Protein AF-A0AAV3QGP9-F1 (afdb_monomer_lite)

Structure (mmCIF, N/CA/C/O backbone):
data_AF-A0AAV3QGP9-F1
#
_entry.id   AF-A0AAV3QGP9-F1
#
loop_
_atom_site.group_PDB
_atom_site.id
_atom_site.type_symbol
_atom_site.label_atom_id
_atom_site.label_alt_id
_atom_site.label_comp_id
_atom_site.label_asym_id
_atom_site.label_entity_id
_atom_site.label_seq_id
_atom_site.pdbx_PDB_ins_code
_atom_site.Cartn_x
_atom_site.Cartn_y
_atom_site.Cartn_z
_atom_site.occupancy
_atom_site.B_iso_or_equiv
_atom_site.auth_seq_id
_atom_site.auth_comp_id
_atom_site.auth_asym_id
_atom_site.auth_atom_id
_atom_site.pdbx_PDB_model_num
ATOM 1 N N . MET A 1 1 ? 34.512 -6.271 -70.981 1.00 49.09 1 MET A N 1
ATOM 2 C CA . MET A 1 1 ? 33.653 -5.232 -70.371 1.00 49.09 1 MET A CA 1
ATOM 3 C C . MET A 1 1 ? 32.373 -5.904 -69.859 1.00 49.09 1 MET A C 1
ATOM 5 O O . MET A 1 1 ? 31.354 -5.855 -70.522 1.00 49.09 1 MET A O 1
ATOM 9 N N . LEU A 1 2 ? 32.448 -6.645 -68.747 1.00 54.16 2 LEU A N 1
ATOM 10 C CA . LEU A 1 2 ? 31.320 -7.404 -68.173 1.00 54.16 2 LEU A CA 1
ATOM 11 C C . LEU A 1 2 ? 31.486 -7.464 -66.646 1.00 54.16 2 LEU A C 1
ATOM 13 O O . LEU A 1 2 ? 31.951 -8.461 -66.111 1.00 54.16 2 LEU A O 1
ATOM 17 N N . MET A 1 3 ? 31.178 -6.368 -65.952 1.00 52.97 3 MET A N 1
ATOM 18 C CA . MET A 1 3 ? 31.259 -6.264 -64.486 1.00 52.97 3 MET A CA 1
ATOM 19 C C . MET A 1 3 ? 30.208 -5.261 -63.975 1.00 52.97 3 MET A C 1
ATOM 21 O O . MET A 1 3 ? 30.575 -4.226 -63.438 1.00 52.97 3 MET A O 1
ATOM 25 N N . THR A 1 4 ? 28.902 -5.488 -64.172 1.00 55.66 4 THR A N 1
ATOM 26 C CA . THR A 1 4 ? 27.879 -4.590 -63.569 1.00 55.66 4 THR A CA 1
ATOM 27 C C . THR A 1 4 ? 26.553 -5.237 -63.142 1.00 55.66 4 THR A C 1
ATOM 29 O O . THR A 1 4 ? 25.811 -4.616 -62.385 1.00 55.66 4 THR A O 1
ATOM 32 N N . ASN A 1 5 ? 26.242 -6.488 -63.503 1.00 56.88 5 ASN A N 1
ATOM 33 C CA . ASN A 1 5 ? 24.907 -7.052 -63.218 1.00 56.88 5 ASN A CA 1
ATOM 34 C C . ASN A 1 5 ? 24.685 -7.532 -61.765 1.00 56.88 5 ASN A C 1
ATOM 36 O O . ASN A 1 5 ? 23.546 -7.764 -61.368 1.00 56.88 5 ASN A O 1
ATOM 40 N N . GLY A 1 6 ? 25.736 -7.656 -60.945 1.00 57.34 6 GLY A N 1
ATOM 41 C CA . GLY A 1 6 ? 25.612 -8.115 -59.551 1.00 57.34 6 GLY A CA 1
ATOM 42 C C . GLY A 1 6 ? 25.115 -7.044 -58.568 1.00 57.34 6 GLY A C 1
ATOM 43 O O . GLY A 1 6 ? 24.328 -7.341 -57.669 1.00 57.34 6 GLY A O 1
ATOM 44 N N . CYS A 1 7 ? 25.519 -5.782 -58.752 1.00 56.53 7 CYS A N 1
ATOM 45 C CA . CYS A 1 7 ? 25.240 -4.711 -57.784 1.00 56.53 7 CYS A CA 1
ATOM 46 C C . CYS A 1 7 ? 23.776 -4.236 -57.795 1.00 56.53 7 CYS A C 1
ATOM 48 O O . CYS A 1 7 ? 23.241 -3.863 -56.750 1.00 56.53 7 CYS A O 1
ATOM 50 N N . LEU A 1 8 ? 23.097 -4.300 -58.947 1.00 59.59 8 LEU A N 1
ATOM 51 C CA . LEU A 1 8 ? 21.686 -3.904 -59.075 1.00 59.59 8 LEU A CA 1
ATOM 52 C C . LEU A 1 8 ? 20.739 -4.831 -58.291 1.00 59.59 8 LEU A C 1
ATOM 54 O O . LEU A 1 8 ? 19.744 -4.367 -57.735 1.00 59.59 8 LEU A O 1
ATOM 58 N N . ASN A 1 9 ? 21.078 -6.118 -58.166 1.00 75.44 9 ASN A N 1
ATOM 59 C CA . ASN A 1 9 ? 20.266 -7.092 -57.430 1.00 75.44 9 ASN A CA 1
ATOM 60 C C . ASN A 1 9 ? 20.323 -6.852 -55.907 1.00 75.44 9 ASN A C 1
ATOM 62 O O . ASN A 1 9 ? 19.304 -6.903 -55.218 1.00 75.44 9 ASN A O 1
ATOM 66 N N . MET A 1 10 ? 21.497 -6.496 -55.376 1.00 78.31 10 MET A N 1
ATOM 67 C CA . MET A 1 10 ? 21.649 -6.194 -53.947 1.00 78.31 10 MET A CA 1
ATOM 68 C C . MET A 1 10 ? 20.930 -4.908 -53.538 1.00 78.31 10 MET A C 1
ATOM 70 O O . MET A 1 10 ? 20.257 -4.895 -52.508 1.00 78.31 10 MET A O 1
ATOM 74 N N . SER A 1 11 ? 21.006 -3.858 -54.362 1.00 80.31 11 SER A N 1
ATOM 75 C CA . SER A 1 11 ? 20.319 -2.590 -54.083 1.00 80.31 11 SER A CA 1
ATOM 76 C C . SER A 1 11 ? 18.797 -2.776 -54.011 1.00 80.31 11 SER A C 1
ATOM 78 O O . SER A 1 11 ? 18.162 -2.382 -53.032 1.00 80.31 11 SER A O 1
ATOM 80 N N . HIS A 1 12 ? 18.215 -3.496 -54.976 1.00 84.44 12 HIS A N 1
ATOM 81 C CA . HIS A 1 12 ? 16.777 -3.769 -54.993 1.00 84.44 12 HIS A CA 1
ATOM 82 C C . HIS A 1 12 ? 16.317 -4.616 -53.794 1.00 84.44 12 HIS A C 1
ATOM 84 O O . HIS A 1 12 ? 15.304 -4.307 -53.159 1.00 84.44 12 HIS A O 1
ATOM 90 N N . ARG A 1 13 ? 17.089 -5.650 -53.425 1.00 83.62 13 ARG A N 1
ATOM 91 C CA . ARG A 1 13 ? 16.806 -6.468 -52.234 1.00 83.62 13 ARG A CA 1
ATOM 92 C C . ARG A 1 13 ? 16.870 -5.645 -50.947 1.00 83.62 13 ARG A C 1
ATOM 94 O O . ARG A 1 13 ? 16.007 -5.818 -50.088 1.00 83.62 13 ARG A O 1
ATOM 101 N N . MET A 1 14 ? 17.828 -4.723 -50.833 1.00 85.12 14 MET A N 1
ATOM 102 C CA . MET A 1 14 ? 17.935 -3.817 -49.686 1.00 85.12 14 MET A CA 1
ATOM 103 C C . MET A 1 14 ? 16.704 -2.908 -49.578 1.00 85.12 14 MET A C 1
ATOM 105 O O . MET A 1 14 ? 16.130 -2.773 -48.499 1.00 85.12 14 MET A O 1
ATOM 109 N N . THR A 1 15 ? 16.231 -2.350 -50.697 1.00 90.00 15 THR A N 1
ATOM 110 C CA . THR A 1 15 ? 15.017 -1.517 -50.713 1.00 90.00 15 THR A CA 1
ATOM 111 C C . THR A 1 15 ? 13.772 -2.296 -50.282 1.00 90.00 15 THR A C 1
ATOM 113 O O . THR A 1 15 ? 12.950 -1.764 -49.536 1.00 90.00 15 THR A O 1
ATOM 116 N N . ILE A 1 16 ? 13.623 -3.556 -50.707 1.00 89.75 16 ILE A N 1
ATOM 117 C CA . ILE A 1 16 ? 12.494 -4.403 -50.286 1.00 89.75 16 ILE A CA 1
ATOM 118 C C . ILE A 1 16 ? 12.547 -4.681 -48.778 1.00 89.75 16 ILE A C 1
ATOM 120 O O . ILE A 1 16 ? 11.509 -4.624 -48.119 1.00 89.75 16 ILE A O 1
ATOM 124 N N . MET A 1 17 ? 13.730 -4.958 -48.219 1.00 85.69 17 MET A N 1
ATOM 125 C CA . MET A 1 17 ? 13.879 -5.196 -46.778 1.00 85.69 17 MET A CA 1
ATOM 126 C C . MET A 1 17 ? 13.549 -3.9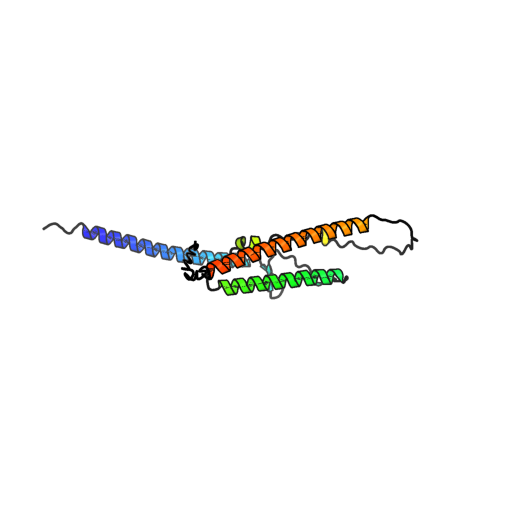46 -45.956 1.00 85.69 17 MET A C 1
ATOM 128 O O . MET A 1 17 ? 12.802 -4.049 -44.988 1.00 85.69 17 MET A O 1
ATOM 132 N N . MET A 1 18 ? 14.013 -2.768 -46.383 1.00 84.56 18 MET A N 1
ATOM 133 C CA . MET A 1 18 ? 13.729 -1.513 -45.676 1.00 84.56 18 MET A CA 1
ATOM 134 C C . MET A 1 18 ? 12.241 -1.146 -45.695 1.00 84.56 18 MET A C 1
ATOM 136 O O . MET A 1 18 ? 11.706 -0.716 -44.680 1.00 84.56 18 MET A O 1
ATOM 140 N N . LYS A 1 19 ? 11.536 -1.380 -46.812 1.00 85.56 19 LYS A N 1
ATOM 141 C CA . LYS A 1 19 ? 10.078 -1.172 -46.862 1.00 85.56 19 LYS A CA 1
ATOM 142 C C . LYS A 1 19 ? 9.332 -2.091 -45.893 1.00 85.56 19 LYS A C 1
ATOM 144 O O . LYS A 1 19 ? 8.452 -1.627 -45.184 1.00 85.56 19 LYS A O 1
ATOM 149 N N . ARG A 1 20 ? 9.726 -3.369 -45.812 1.00 84.00 20 ARG A N 1
ATOM 150 C CA . ARG A 1 20 ? 9.114 -4.329 -44.876 1.00 84.00 20 ARG A CA 1
ATOM 151 C C . ARG A 1 20 ? 9.336 -3.956 -43.412 1.00 84.00 20 ARG A C 1
ATOM 153 O O . ARG A 1 20 ? 8.445 -4.199 -42.611 1.00 84.00 20 ARG A O 1
ATOM 160 N N . LEU A 1 21 ? 10.496 -3.393 -43.068 1.00 76.62 21 LEU A N 1
ATOM 161 C CA . LEU A 1 21 ? 10.771 -2.936 -41.703 1.00 76.62 21 LEU A CA 1
ATOM 162 C C . LEU A 1 21 ? 9.873 -1.755 -41.318 1.00 76.62 21 LEU A C 1
ATOM 164 O O . LEU A 1 21 ? 9.242 -1.803 -40.268 1.00 76.62 21 LEU A O 1
ATOM 168 N N . ASN A 1 22 ? 9.726 -0.765 -42.201 1.00 76.94 22 ASN A N 1
ATOM 169 C CA . ASN A 1 22 ? 8.847 0.381 -41.947 1.00 76.94 22 ASN A CA 1
ATOM 170 C C . ASN A 1 22 ? 7.368 -0.039 -41.836 1.00 76.94 22 ASN A C 1
ATOM 172 O O . ASN A 1 22 ? 6.667 0.401 -40.928 1.00 76.94 22 ASN A O 1
ATOM 176 N N . ASP A 1 23 ? 6.907 -0.947 -42.706 1.00 84.00 23 ASP A N 1
ATOM 177 C CA . ASP A 1 23 ? 5.534 -1.468 -42.651 1.00 84.00 23 ASP A CA 1
ATOM 178 C C . ASP A 1 23 ? 5.259 -2.249 -41.347 1.00 84.00 23 ASP A C 1
ATOM 180 O O . ASP A 1 23 ? 4.124 -2.274 -40.861 1.00 84.00 23 ASP A O 1
ATOM 184 N N . GLU A 1 24 ? 6.275 -2.904 -40.773 1.00 83.00 24 GLU A N 1
ATOM 185 C CA . GLU A 1 24 ? 6.158 -3.644 -39.511 1.00 83.00 24 GLU A CA 1
ATOM 186 C C . GLU A 1 24 ? 6.150 -2.708 -38.291 1.00 83.00 24 GLU A C 1
ATOM 188 O O . GLU A 1 24 ? 5.360 -2.914 -37.364 1.00 83.00 24 GLU A O 1
ATOM 193 N N . GLU A 1 25 ? 6.944 -1.633 -38.310 1.00 76.69 25 GLU A N 1
ATOM 194 C CA . GLU A 1 25 ? 6.895 -0.583 -37.282 1.00 76.69 25 GLU A CA 1
ATOM 195 C C . GLU A 1 25 ? 5.516 0.091 -37.238 1.00 76.69 25 GLU A C 1
ATOM 197 O O . GLU A 1 25 ? 4.910 0.215 -36.164 1.00 76.69 25 GLU A O 1
ATOM 202 N N . ASP A 1 26 ? 4.948 0.422 -38.400 1.00 83.31 26 ASP A N 1
ATOM 203 C CA . ASP A 1 26 ? 3.605 0.998 -38.492 1.00 83.31 26 ASP A CA 1
ATOM 204 C C . ASP A 1 26 ? 2.528 0.031 -37.968 1.00 83.31 26 ASP A C 1
ATOM 206 O O . ASP A 1 26 ? 1.604 0.431 -37.242 1.00 83.31 26 ASP A O 1
ATOM 210 N N . ARG A 1 27 ? 2.662 -1.273 -38.248 1.00 83.44 27 ARG A N 1
ATOM 211 C CA . ARG A 1 27 ? 1.764 -2.307 -37.702 1.00 83.44 27 ARG A CA 1
ATOM 212 C C . ARG A 1 27 ? 1.856 -2.400 -36.183 1.00 83.44 27 ARG A C 1
ATOM 214 O O . ARG A 1 27 ? 0.812 -2.466 -35.522 1.00 83.44 27 ARG A O 1
ATOM 221 N N . ALA A 1 28 ? 3.058 -2.357 -35.611 1.00 81.69 28 ALA A N 1
ATOM 222 C CA . ALA A 1 28 ? 3.250 -2.388 -34.163 1.00 81.69 28 ALA A CA 1
ATOM 223 C C . ALA A 1 28 ? 2.586 -1.180 -33.474 1.00 81.69 28 ALA A C 1
ATOM 225 O O . ALA A 1 28 ? 1.889 -1.330 -32.457 1.00 81.69 28 ALA A O 1
ATOM 226 N N . VAL A 1 29 ? 2.698 0.014 -34.064 1.00 83.81 29 VAL A N 1
ATOM 227 C CA . VAL A 1 29 ? 2.040 1.234 -33.563 1.00 83.81 29 VAL A CA 1
ATOM 228 C C . VAL A 1 29 ? 0.512 1.114 -33.615 1.00 83.81 29 VAL A C 1
ATOM 230 O O . VAL A 1 29 ? -0.186 1.501 -32.669 1.00 83.81 29 VAL A O 1
ATOM 233 N N . VAL A 1 30 ? -0.046 0.541 -34.681 1.00 82.19 30 VAL A N 1
ATOM 234 C CA . VAL A 1 30 ? -1.500 0.331 -34.790 1.00 82.19 30 VAL A CA 1
ATOM 235 C C . VAL A 1 30 ? -1.997 -0.690 -33.759 1.00 82.19 30 VAL A C 1
ATOM 237 O O . VAL A 1 30 ? -3.022 -0.461 -33.101 1.00 82.19 30 VAL A O 1
ATOM 240 N N . ILE A 1 31 ? -1.263 -1.787 -33.554 1.00 82.69 31 ILE A N 1
ATOM 241 C CA . ILE A 1 31 ? -1.617 -2.829 -32.577 1.00 82.69 31 ILE A CA 1
ATOM 242 C C . ILE A 1 31 ? -1.616 -2.265 -31.150 1.00 82.69 31 ILE A C 1
ATOM 244 O O . ILE A 1 31 ? -2.557 -2.514 -30.386 1.00 82.69 31 ILE A O 1
ATOM 248 N N . THR A 1 32 ? -0.609 -1.472 -30.782 1.00 82.62 32 THR A N 1
ATOM 249 C CA . THR A 1 32 ? -0.516 -0.870 -29.440 1.00 82.62 32 THR A CA 1
ATOM 250 C C . THR A 1 32 ? -1.624 0.156 -29.191 1.00 82.62 32 THR A C 1
ATOM 252 O O . THR A 1 32 ? -2.279 0.107 -28.141 1.00 82.62 32 THR A O 1
ATOM 255 N N . LYS A 1 33 ? -1.935 1.018 -30.172 1.00 85.12 33 LYS A N 1
ATOM 256 C CA . LYS A 1 33 ? -3.076 1.952 -30.096 1.00 85.12 33 LYS A CA 1
ATOM 257 C C . LYS A 1 33 ? -4.402 1.213 -29.898 1.00 85.12 33 LYS A C 1
ATOM 259 O O . LYS A 1 33 ? -5.183 1.584 -29.016 1.00 85.12 33 LYS A O 1
ATOM 264 N N . ARG A 1 34 ? -4.641 0.129 -30.648 1.00 81.81 34 ARG A N 1
ATOM 265 C CA . ARG A 1 3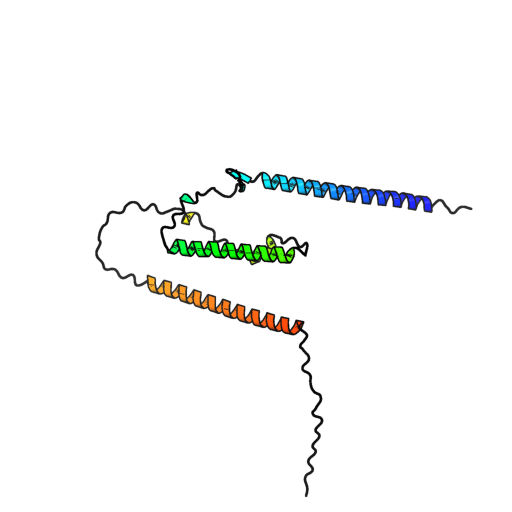4 ? -5.862 -0.686 -30.521 1.00 81.81 34 ARG A CA 1
ATOM 266 C C . ARG A 1 34 ? -5.955 -1.378 -29.158 1.00 81.81 34 ARG A C 1
ATOM 268 O O . ARG A 1 34 ? -7.018 -1.340 -28.539 1.00 81.81 34 ARG A O 1
ATOM 275 N N . LYS A 1 35 ? -4.856 -1.944 -28.643 1.00 81.69 35 LYS A N 1
ATOM 276 C CA . LYS A 1 35 ? -4.810 -2.539 -27.292 1.00 81.69 35 LYS A CA 1
ATOM 277 C C . LYS A 1 35 ? -5.148 -1.513 -26.203 1.00 81.69 35 LYS A C 1
ATOM 279 O O . LYS A 1 35 ? -5.961 -1.806 -25.327 1.00 81.69 35 LYS A O 1
ATOM 284 N N . LYS A 1 36 ? -4.600 -0.295 -26.292 1.00 80.25 36 LYS A N 1
ATOM 285 C CA . LYS A 1 36 ? -4.873 0.798 -25.339 1.00 80.25 36 LYS A CA 1
ATOM 286 C C . LYS A 1 36 ? -6.325 1.290 -25.400 1.00 80.25 36 LYS A C 1
ATOM 288 O O . LYS A 1 36 ? -6.891 1.654 -24.373 1.00 80.25 36 LYS A O 1
ATOM 293 N N . ALA A 1 37 ? -6.950 1.288 -26.578 1.00 75.06 37 ALA A N 1
ATOM 294 C CA . ALA A 1 37 ? -8.374 1.603 -26.716 1.00 75.06 37 ALA A CA 1
ATOM 295 C C . ALA A 1 37 ? -9.265 0.511 -26.093 1.00 75.06 37 ALA A C 1
ATOM 297 O O . ALA A 1 37 ? -10.198 0.816 -25.350 1.00 75.06 37 ALA A O 1
ATOM 298 N N . MET A 1 38 ? -8.932 -0.762 -26.324 1.00 72.19 38 MET A N 1
ATOM 299 C CA . MET A 1 38 ? -9.672 -1.902 -25.771 1.00 72.19 38 MET A CA 1
ATOM 300 C C . MET A 1 38 ? -9.570 -1.990 -24.240 1.00 72.19 38 MET A C 1
ATOM 302 O O . MET A 1 38 ? -10.561 -2.313 -23.585 1.00 72.19 38 MET A O 1
ATOM 306 N N . SER A 1 39 ? -8.416 -1.667 -23.642 1.00 70.44 39 SER A N 1
ATOM 307 C CA . SER A 1 39 ? -8.272 -1.656 -22.177 1.00 70.44 39 SER A CA 1
ATOM 308 C C . SER A 1 39 ? -9.101 -0.547 -21.518 1.00 70.44 39 SER A C 1
ATOM 310 O O . SER A 1 39 ? -9.744 -0.788 -20.496 1.00 70.44 39 SER A O 1
ATOM 312 N N . LYS A 1 40 ? -9.174 0.640 -22.140 1.00 69.19 40 LYS A N 1
ATOM 313 C CA . LYS A 1 40 ? -10.029 1.747 -21.676 1.00 69.19 40 LYS A CA 1
ATOM 314 C C . LYS A 1 40 ? -11.518 1.392 -21.697 1.00 69.19 40 LYS A C 1
ATOM 316 O O . LYS A 1 40 ? -12.240 1.788 -20.786 1.00 69.19 40 LYS A O 1
ATOM 321 N N . LEU A 1 41 ? -11.971 0.641 -22.704 1.00 68.38 41 LEU A N 1
ATOM 322 C CA . LEU A 1 41 ? -13.363 0.187 -22.795 1.00 68.38 41 LEU A CA 1
ATOM 323 C C . LEU A 1 41 ? -13.689 -0.869 -21.728 1.00 68.38 41 LEU A C 1
ATOM 325 O O . LEU A 1 41 ? -14.675 -0.710 -21.008 1.00 68.38 41 LEU A O 1
ATOM 329 N N . LYS A 1 42 ? -12.821 -1.874 -21.541 1.00 67.75 42 LYS A N 1
ATOM 330 C CA . LYS A 1 42 ? -13.013 -2.921 -20.516 1.00 67.75 42 LYS A CA 1
ATOM 331 C C . LYS A 1 42 ? -13.056 -2.371 -19.087 1.00 67.75 42 LYS A C 1
ATOM 333 O O . LYS A 1 42 ? -13.826 -2.852 -18.263 1.00 67.75 42 LYS A O 1
ATOM 338 N N . LEU A 1 43 ? -12.276 -1.330 -18.781 1.00 59.88 43 LEU A N 1
ATOM 339 C CA . LEU A 1 43 ? -12.262 -0.726 -17.442 1.00 59.88 43 LEU A CA 1
ATOM 340 C C . LEU A 1 43 ? -13.571 0.013 -17.106 1.00 59.88 43 LEU A C 1
ATOM 342 O O . LEU A 1 43 ? -13.875 0.257 -15.936 1.00 59.88 43 LEU A O 1
ATOM 346 N N . ASN A 1 44 ? -14.355 0.361 -18.127 1.00 60.31 44 ASN A N 1
ATOM 347 C CA . ASN A 1 44 ? -15.608 1.081 -17.968 1.00 60.31 44 ASN A CA 1
ATOM 348 C C . ASN A 1 44 ? -16.837 0.162 -17.841 1.00 60.31 44 ASN A C 1
ATOM 350 O O . ASN A 1 44 ? -17.831 0.560 -17.241 1.00 60.31 44 ASN A O 1
ATOM 354 N N . GLU A 1 45 ? -16.762 -1.066 -18.352 1.00 69.06 45 GLU A N 1
ATOM 355 C CA . GLU A 1 45 ? -17.847 -2.057 -18.291 1.00 69.06 45 GLU A CA 1
ATOM 356 C C . GLU A 1 45 ? -18.109 -2.560 -16.856 1.00 69.06 45 GLU A C 1
ATOM 358 O O . GLU A 1 45 ? -19.241 -2.844 -16.470 1.00 69.06 45 GLU A O 1
ATOM 363 N N . ASN A 1 46 ? -17.077 -2.546 -16.008 1.00 65.44 46 ASN A N 1
ATOM 364 C CA . ASN A 1 46 ? -17.160 -2.992 -14.614 1.00 65.44 46 ASN A CA 1
ATOM 365 C C . ASN A 1 46 ? -17.554 -1.888 -13.619 1.00 65.44 46 ASN A C 1
ATOM 367 O O . ASN A 1 46 ? -17.383 -2.062 -12.409 1.00 65.44 46 ASN A O 1
ATOM 371 N N . ARG A 1 47 ? -18.056 -0.737 -14.080 1.00 69.69 47 ARG A N 1
ATOM 372 C CA . ARG A 1 47 ? -18.446 0.379 -13.205 1.00 69.69 47 ARG A CA 1
ATOM 373 C C . ARG A 1 47 ? -19.933 0.694 -13.335 1.00 69.69 47 ARG A C 1
ATOM 375 O O . ARG A 1 47 ? -20.430 0.966 -14.421 1.00 69.69 47 ARG A O 1
ATOM 382 N N . VAL A 1 48 ? -20.628 0.727 -12.204 1.00 76.75 48 VAL A N 1
ATOM 383 C CA . VAL A 1 48 ? -22.031 1.140 -12.101 1.00 76.75 48 VAL A CA 1
ATOM 384 C C . VAL A 1 48 ? -22.082 2.638 -11.800 1.00 76.75 48 VAL A C 1
ATOM 386 O O . VAL A 1 48 ? -21.303 3.159 -10.999 1.00 76.75 48 VAL A O 1
ATOM 389 N N . LYS A 1 49 ? -22.977 3.365 -12.471 1.00 81.00 49 LYS A N 1
ATOM 390 C CA . LYS A 1 49 ? -23.204 4.788 -12.201 1.00 81.00 49 LYS A CA 1
ATOM 391 C C . LYS A 1 49 ? -24.141 4.915 -10.998 1.00 81.00 49 LYS A C 1
ATOM 393 O O . LYS A 1 49 ? -25.286 4.488 -11.077 1.00 81.00 49 LYS A O 1
ATOM 398 N N . VAL A 1 50 ? -23.655 5.507 -9.910 1.00 75.94 50 VAL A N 1
ATOM 399 C CA . VAL A 1 50 ? -24.446 5.822 -8.712 1.00 75.94 50 VAL A CA 1
ATOM 400 C C . VAL A 1 50 ? -24.424 7.344 -8.552 1.00 75.94 50 VAL A C 1
ATOM 402 O O . VAL A 1 50 ? -23.383 7.938 -8.263 1.00 75.94 50 VAL A O 1
ATOM 405 N N . GLY A 1 51 ? -25.551 8.001 -8.843 1.00 84.75 51 GLY A N 1
ATOM 406 C CA . GLY A 1 51 ? -25.618 9.463 -8.962 1.00 84.75 51 GLY A CA 1
ATOM 407 C C . GLY A 1 51 ? -24.699 10.004 -10.071 1.00 84.75 51 GLY A C 1
ATOM 408 O O . GLY A 1 51 ? -24.721 9.519 -11.204 1.00 84.75 51 GLY A O 1
ATOM 409 N N . ASN A 1 52 ? -23.852 10.990 -9.740 1.00 85.94 52 ASN A N 1
ATOM 410 C CA . ASN A 1 52 ? -22.868 11.588 -10.662 1.00 85.94 52 ASN A CA 1
ATOM 411 C C . ASN A 1 52 ? -21.484 10.911 -10.645 1.00 85.94 52 ASN A C 1
ATOM 413 O O . ASN A 1 52 ? -20.575 11.366 -11.339 1.00 85.94 52 ASN A O 1
ATOM 417 N N . LYS A 1 53 ? -21.296 9.823 -9.885 1.00 70.56 53 LYS A N 1
ATOM 418 C CA . LYS A 1 53 ? -20.008 9.115 -9.778 1.00 70.56 53 LYS A CA 1
ATOM 419 C C . LYS A 1 53 ? -20.120 7.683 -10.320 1.00 70.56 53 LYS A C 1
ATOM 421 O O . LYS A 1 53 ? -21.168 7.046 -10.237 1.00 70.56 53 LYS A O 1
ATOM 426 N N . ARG A 1 54 ? -19.030 7.168 -10.904 1.00 76.06 54 ARG A N 1
ATOM 427 C CA . ARG A 1 54 ? -18.913 5.771 -11.367 1.00 76.06 54 ARG A CA 1
ATOM 428 C C . ARG A 1 54 ? -18.186 4.936 -10.317 1.00 76.06 54 ARG A C 1
ATOM 430 O O . ARG A 1 54 ? -16.999 5.166 -10.085 1.00 76.06 54 ARG A O 1
ATOM 437 N N . VAL A 1 55 ? -18.885 3.972 -9.729 1.00 72.94 55 VAL A N 1
ATOM 438 C CA . VAL A 1 55 ? -18.394 3.090 -8.661 1.00 72.94 55 VAL A CA 1
ATOM 439 C C . VAL A 1 55 ? -18.129 1.694 -9.242 1.00 72.94 55 VAL A C 1
ATOM 441 O O . VAL A 1 55 ? -18.909 1.236 -10.077 1.00 72.94 55 VAL A O 1
ATOM 444 N N . PRO A 1 56 ? -17.037 1.002 -8.874 1.00 72.31 56 PRO A N 1
ATOM 445 C CA . PRO A 1 56 ? -16.811 -0.380 -9.297 1.00 72.31 56 PRO A CA 1
ATOM 446 C C . PRO A 1 56 ? -17.960 -1.305 -8.871 1.00 72.31 56 PRO A C 1
ATOM 448 O O . PRO A 1 56 ? -18.420 -1.239 -7.735 1.00 72.31 56 PRO A O 1
ATOM 451 N N . LYS A 1 57 ? -18.390 -2.198 -9.767 1.00 71.38 57 LYS A N 1
ATOM 452 C CA . LYS A 1 57 ? -19.525 -3.118 -9.567 1.00 71.38 57 LYS A CA 1
ATOM 453 C C . LYS A 1 57 ? -19.317 -4.116 -8.415 1.00 71.38 57 LYS A C 1
ATOM 455 O O . LYS A 1 57 ? -20.291 -4.626 -7.881 1.00 71.38 57 LYS A O 1
ATOM 460 N N . ASN A 1 58 ? -18.065 -4.342 -8.003 1.00 70.44 58 ASN A N 1
ATOM 461 C CA . ASN A 1 58 ? -17.703 -5.250 -6.907 1.00 70.44 58 ASN A CA 1
ATOM 462 C C . ASN A 1 58 ? -17.775 -4.622 -5.507 1.00 70.44 58 ASN A C 1
ATOM 464 O O . ASN A 1 58 ? -17.483 -5.301 -4.527 1.00 70.44 58 ASN A O 1
ATOM 468 N N . VAL A 1 59 ? -18.135 -3.343 -5.384 1.00 57.44 59 VAL A N 1
ATOM 469 C CA . VAL A 1 59 ? -18.311 -2.711 -4.072 1.00 57.44 59 VAL A CA 1
ATOM 470 C C . VAL A 1 59 ? -19.803 -2.670 -3.777 1.00 57.44 59 VAL A C 1
ATOM 472 O O . VAL A 1 59 ? -20.526 -1.854 -4.347 1.00 57.44 59 VAL A O 1
ATOM 475 N N . ALA A 1 60 ? -20.270 -3.574 -2.913 1.00 58.38 60 ALA A N 1
ATOM 476 C CA . ALA A 1 60 ? -21.635 -3.522 -2.408 1.00 58.38 60 ALA A CA 1
ATOM 477 C C . ALA A 1 60 ? -21.882 -2.135 -1.797 1.00 58.38 60 ALA A C 1
ATOM 479 O O . ALA A 1 60 ? -21.069 -1.645 -1.009 1.00 58.38 60 ALA A O 1
ATOM 480 N N . ALA A 1 61 ? -22.986 -1.492 -2.181 1.00 56.19 61 ALA A N 1
ATOM 481 C CA . ALA A 1 61 ? -23.403 -0.216 -1.618 1.00 56.19 61 ALA A CA 1
ATOM 482 C C . ALA A 1 61 ? -23.924 -0.447 -0.191 1.00 56.19 61 ALA A C 1
ATOM 484 O O . ALA A 1 61 ? -25.126 -0.461 0.055 1.00 56.19 61 ALA A O 1
ATOM 485 N N . VAL A 1 62 ? -23.007 -0.694 0.743 1.00 57.91 62 VAL A N 1
ATOM 486 C CA . VAL A 1 62 ? -23.315 -0.742 2.170 1.00 57.91 62 VAL A CA 1
ATOM 487 C C . VAL A 1 62 ? -23.603 0.692 2.600 1.00 57.91 62 VAL A C 1
ATOM 489 O O . VAL A 1 62 ? -22.760 1.578 2.430 1.00 57.91 62 VAL A O 1
ATOM 492 N N . SER A 1 63 ? -24.816 0.950 3.094 1.00 54.75 63 SER A N 1
ATOM 493 C CA . SER A 1 63 ? -25.176 2.271 3.593 1.00 54.75 63 SER A CA 1
ATOM 494 C C . SER A 1 63 ? -24.315 2.589 4.817 1.00 54.75 63 SER A C 1
ATOM 496 O O . SER A 1 63 ? -24.374 1.918 5.844 1.00 54.75 63 SER A O 1
ATOM 498 N N . ILE A 1 64 ? -23.522 3.657 4.721 1.00 55.34 64 ILE A N 1
ATOM 499 C CA . ILE A 1 64 ? -22.753 4.189 5.860 1.00 55.34 64 ILE A CA 1
ATOM 500 C C . ILE A 1 64 ? -23.690 4.572 7.021 1.00 55.34 64 ILE A C 1
ATOM 502 O O . ILE A 1 64 ? -23.279 4.569 8.174 1.00 55.34 64 ILE A O 1
ATOM 506 N N . ALA A 1 65 ? -24.969 4.826 6.729 1.00 60.59 65 ALA A N 1
ATOM 507 C CA . ALA A 1 65 ? -25.997 5.145 7.714 1.00 60.59 65 ALA A CA 1
ATOM 508 C C . ALA A 1 65 ? -26.249 4.034 8.754 1.00 60.59 65 ALA A C 1
ATOM 510 O O . ALA A 1 65 ? -26.738 4.343 9.833 1.00 60.59 65 ALA A O 1
ATOM 511 N N . ASN A 1 66 ? -25.885 2.776 8.471 1.00 56.25 66 ASN A N 1
ATOM 512 C CA . ASN A 1 66 ? -26.055 1.668 9.422 1.00 56.25 66 ASN A CA 1
ATOM 513 C C . ASN A 1 66 ? -24.778 1.361 10.222 1.00 56.25 66 ASN A C 1
ATOM 515 O O . ASN A 1 66 ? -24.748 0.404 10.992 1.00 56.25 66 ASN A O 1
ATOM 519 N N . MET A 1 67 ? -23.715 2.151 10.051 1.00 57.62 67 MET A N 1
ATOM 520 C CA . MET A 1 67 ? -22.514 2.058 10.877 1.00 57.62 67 MET A CA 1
ATOM 521 C C . MET A 1 67 ? -22.703 2.977 12.087 1.00 57.62 67 MET A C 1
ATOM 523 O O . MET A 1 67 ? -22.219 4.107 12.099 1.00 57.62 67 MET A O 1
ATOM 527 N N . SER A 1 68 ? -23.479 2.534 13.081 1.00 58.28 68 SER A N 1
ATOM 528 C CA . SER A 1 68 ? -23.616 3.286 14.330 1.00 58.28 68 SER A CA 1
ATOM 529 C C . SER A 1 68 ? -22.398 3.027 15.213 1.00 58.28 68 SER A C 1
ATOM 531 O O . SER A 1 68 ? -22.188 1.905 15.663 1.00 58.28 68 SER A O 1
ATOM 533 N N . PHE A 1 69 ? -21.607 4.065 15.467 1.00 61.09 69 PHE A N 1
ATOM 534 C CA . PHE A 1 69 ? -20.453 4.025 16.364 1.00 61.09 69 PHE A CA 1
ATOM 535 C C . PHE A 1 69 ? -20.917 4.180 17.812 1.00 61.09 69 PHE A C 1
ATOM 537 O O . PHE A 1 69 ? -20.680 5.213 18.444 1.00 61.09 69 PHE A O 1
ATOM 544 N N . ASN A 1 70 ? -21.644 3.185 18.311 1.00 71.25 70 ASN A N 1
ATOM 545 C CA . ASN A 1 70 ? -22.293 3.289 19.616 1.00 71.25 70 ASN A CA 1
ATOM 546 C C . ASN A 1 70 ? -21.334 3.009 20.783 1.00 71.25 70 ASN A C 1
ATOM 548 O O . ASN A 1 70 ? -21.695 3.285 21.923 1.00 71.25 70 ASN A O 1
ATOM 552 N N . SER A 1 71 ? -20.117 2.517 20.519 1.00 80.44 71 SER A N 1
ATOM 553 C CA . SER A 1 71 ? -19.077 2.346 21.537 1.00 80.44 71 SER A CA 1
ATOM 554 C C . SER A 1 71 ? -17.825 3.176 21.241 1.00 80.44 71 SER A C 1
ATOM 556 O O . SER A 1 71 ? -17.413 3.371 20.094 1.00 80.44 71 SER A O 1
ATOM 558 N N . GLU A 1 72 ? -17.196 3.670 22.306 1.00 81.12 72 GLU A N 1
ATOM 559 C CA . GLU A 1 72 ? -15.935 4.418 22.243 1.00 81.12 72 GLU A CA 1
ATOM 560 C C . GLU A 1 72 ? -14.794 3.557 21.668 1.00 81.12 72 GLU A C 1
ATOM 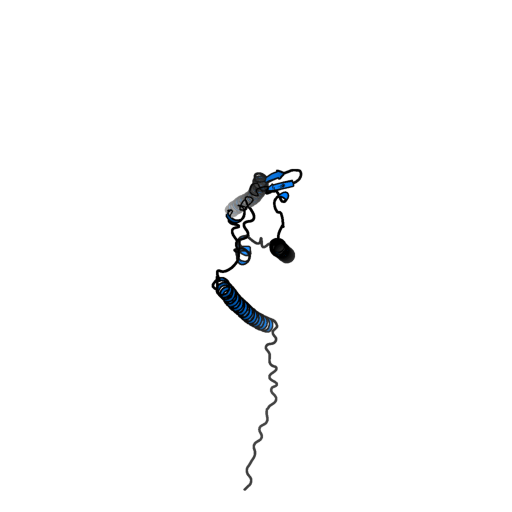562 O O . GLU A 1 72 ? -13.970 4.026 20.881 1.00 81.12 72 GLU A O 1
ATOM 567 N N . GLU A 1 73 ? -14.809 2.257 21.958 1.00 75.31 73 GLU A N 1
ATOM 568 C CA . GLU A 1 73 ? -13.852 1.264 21.459 1.00 75.31 73 GLU A CA 1
ATOM 569 C C . GLU A 1 73 ? -13.902 1.118 19.930 1.00 75.31 73 GLU A C 1
ATOM 571 O O . GLU A 1 73 ? -12.862 1.059 19.261 1.00 75.31 73 GLU A O 1
ATOM 576 N N . GLU A 1 74 ? -15.101 1.124 19.341 1.00 75.62 74 GLU A N 1
ATOM 577 C CA . GLU A 1 74 ? -15.258 1.110 17.887 1.00 75.62 74 GLU A CA 1
ATOM 578 C C . GLU A 1 74 ? -14.739 2.402 17.260 1.00 75.62 74 GLU A C 1
ATOM 580 O O . GLU A 1 74 ? -14.052 2.354 16.236 1.00 75.62 74 GLU A O 1
ATOM 585 N N . GLN A 1 75 ? -14.984 3.556 17.884 1.00 79.44 75 GLN A N 1
ATOM 586 C CA . GLN A 1 75 ? -14.454 4.830 17.394 1.00 79.44 75 GLN A CA 1
ATOM 587 C C . GLN A 1 75 ? -12.921 4.838 17.378 1.00 79.44 75 GLN A C 1
ATOM 589 O O . GLN A 1 75 ? -12.323 5.276 16.390 1.00 79.44 75 GLN A O 1
ATOM 594 N N . VAL A 1 76 ? -12.273 4.312 18.421 1.00 78.88 76 VAL A N 1
ATOM 595 C CA . VAL A 1 76 ? -10.806 4.177 18.480 1.00 78.88 76 VAL A CA 1
ATOM 596 C C . VAL A 1 76 ? -10.296 3.253 17.371 1.00 78.88 76 VAL A C 1
ATOM 598 O O . VAL A 1 76 ? -9.365 3.611 16.639 1.00 78.88 76 VAL A O 1
ATOM 601 N N . LYS A 1 77 ? -10.943 2.100 17.171 1.00 79.12 77 LYS A N 1
ATOM 602 C CA . LYS A 1 77 ? -10.585 1.147 16.111 1.00 79.12 77 LYS A CA 1
ATOM 603 C C . LYS A 1 77 ? -10.711 1.765 14.718 1.00 79.12 77 LYS A C 1
ATOM 605 O O . LYS A 1 77 ? -9.829 1.592 13.875 1.00 79.12 77 LYS A O 1
ATOM 610 N N . TRP A 1 78 ? -11.767 2.531 14.473 1.00 81.50 78 TRP A N 1
ATOM 611 C CA . TRP A 1 78 ? -11.970 3.199 13.191 1.00 81.50 78 TRP A CA 1
ATOM 612 C C . TRP A 1 78 ? -11.005 4.358 12.960 1.00 81.50 78 TRP A C 1
ATOM 614 O O . TRP A 1 78 ? -10.491 4.490 11.848 1.00 81.50 78 TRP A O 1
ATOM 624 N N . ARG A 1 79 ? -10.672 5.140 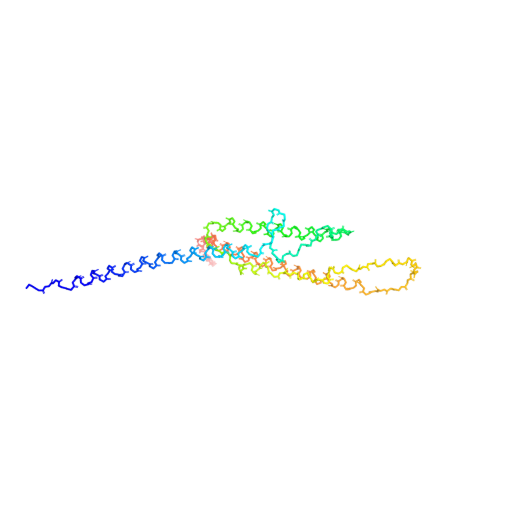13.994 1.00 81.00 79 ARG A N 1
ATOM 625 C CA . ARG A 1 79 ? -9.595 6.144 13.915 1.00 81.00 79 ARG A CA 1
ATOM 626 C C . ARG A 1 79 ? -8.273 5.501 13.505 1.00 81.00 79 ARG A C 1
ATOM 628 O O . ARG A 1 79 ? -7.587 6.033 12.634 1.00 81.00 79 ARG A O 1
ATOM 635 N N . PHE A 1 80 ? -7.945 4.335 14.062 1.00 81.25 80 PHE A N 1
ATOM 636 C CA . PHE A 1 80 ? -6.753 3.583 13.672 1.00 81.25 80 PHE A CA 1
ATOM 637 C C . PHE A 1 80 ? -6.793 3.153 12.197 1.00 81.25 80 PHE A C 1
ATOM 639 O O . PHE A 1 80 ? -5.831 3.387 11.462 1.00 81.25 80 PHE A O 1
ATOM 646 N N . VAL A 1 81 ? -7.911 2.582 11.733 1.00 78.50 81 VAL A N 1
ATOM 647 C CA . VAL A 1 81 ? -8.081 2.159 10.328 1.00 78.50 81 VAL A CA 1
ATOM 648 C C . VAL A 1 81 ? -7.957 3.343 9.364 1.00 78.50 81 VAL A C 1
ATOM 650 O O . VAL A 1 81 ? -7.250 3.243 8.358 1.00 78.50 81 VAL A O 1
ATOM 653 N N . VAL A 1 82 ? -8.594 4.474 9.676 1.00 80.31 82 VAL A N 1
ATOM 654 C CA . VAL A 1 82 ? -8.530 5.696 8.860 1.00 80.31 82 VAL A CA 1
ATOM 655 C C . VAL A 1 82 ? -7.108 6.252 8.827 1.00 80.31 82 VAL A C 1
ATOM 657 O O . VAL A 1 82 ? -6.581 6.484 7.739 1.00 80.31 82 VAL A O 1
ATOM 660 N N . ASN A 1 83 ? -6.448 6.392 9.980 1.00 80.56 83 ASN A N 1
ATOM 661 C CA . ASN A 1 83 ? -5.071 6.891 10.049 1.00 80.56 83 ASN A CA 1
ATOM 662 C C . ASN A 1 83 ? -4.107 6.010 9.254 1.00 80.56 83 ASN A C 1
ATOM 664 O O . ASN A 1 83 ? -3.261 6.519 8.517 1.00 80.56 83 ASN A O 1
ATOM 668 N N . ARG A 1 84 ? -4.264 4.687 9.346 1.00 81.88 84 ARG A N 1
ATOM 669 C CA . ARG A 1 84 ? -3.433 3.738 8.604 1.00 81.88 84 ARG A CA 1
ATOM 670 C C . ARG A 1 84 ? -3.653 3.843 7.093 1.00 81.88 84 ARG A C 1
ATOM 672 O O . ARG A 1 84 ? -2.687 3.783 6.337 1.00 81.88 84 ARG A O 1
ATOM 679 N N . ARG A 1 85 ? -4.898 4.050 6.648 1.00 82.69 85 ARG A N 1
ATOM 680 C CA . ARG A 1 85 ? -5.215 4.278 5.231 1.00 82.69 85 ARG A CA 1
ATOM 681 C C . ARG A 1 85 ? -4.618 5.587 4.715 1.00 82.69 85 ARG A C 1
ATOM 683 O O . ARG A 1 85 ? -3.995 5.582 3.661 1.00 82.69 85 ARG A O 1
ATOM 690 N N . VAL A 1 86 ? -4.747 6.674 5.475 1.00 84.38 86 VAL A N 1
ATOM 691 C CA . VAL A 1 86 ? -4.155 7.977 5.126 1.00 84.38 86 VAL A CA 1
ATOM 692 C C . VAL A 1 86 ? -2.628 7.884 5.045 1.00 84.38 86 VAL A C 1
ATOM 694 O O . VAL A 1 86 ? -2.029 8.439 4.126 1.00 84.38 86 VAL A O 1
ATOM 697 N N . ALA A 1 87 ? -1.987 7.156 5.964 1.00 82.62 87 ALA A N 1
ATOM 698 C CA . ALA A 1 87 ? -0.547 6.914 5.915 1.00 82.62 87 ALA A CA 1
ATOM 699 C C . ALA A 1 87 ? -0.140 6.128 4.656 1.00 82.62 87 ALA A C 1
ATOM 701 O O . ALA A 1 87 ? 0.789 6.535 3.962 1.00 82.62 87 ALA A O 1
ATOM 702 N N . ALA A 1 88 ? -0.866 5.059 4.312 1.00 77.00 88 ALA A N 1
ATOM 703 C CA . ALA A 1 88 ? -0.610 4.287 3.096 1.00 77.00 88 ALA A CA 1
ATOM 704 C C . ALA A 1 88 ? -0.778 5.134 1.821 1.00 77.00 88 ALA A C 1
ATOM 706 O O . ALA A 1 88 ? 0.065 5.077 0.929 1.00 77.00 88 ALA A O 1
ATOM 707 N N . GLU A 1 89 ? -1.823 5.964 1.748 1.00 78.12 89 GLU A N 1
ATOM 708 C CA . GLU A 1 89 ? -2.045 6.887 0.627 1.00 78.12 89 GLU A CA 1
ATOM 709 C C . GLU A 1 89 ? -0.920 7.930 0.511 1.00 78.12 89 GLU A C 1
ATOM 711 O O . GLU A 1 89 ? -0.465 8.214 -0.600 1.00 78.12 89 GLU A O 1
ATOM 716 N N . LYS A 1 90 ? -0.403 8.447 1.636 1.00 82.31 90 LYS A N 1
ATOM 717 C CA . LYS A 1 90 ? 0.774 9.332 1.638 1.00 82.31 90 LYS A CA 1
ATOM 718 C C . LYS A 1 90 ? 2.020 8.628 1.106 1.00 82.31 90 LYS A C 1
ATOM 720 O O . LYS A 1 90 ? 2.648 9.170 0.200 1.00 82.31 90 LYS A O 1
ATOM 725 N N . MET A 1 91 ? 2.329 7.422 1.587 1.00 77.69 91 MET A N 1
ATOM 726 C CA . MET A 1 91 ? 3.484 6.654 1.101 1.00 77.69 91 MET A CA 1
ATOM 727 C C . MET A 1 91 ? 3.370 6.357 -0.397 1.00 77.69 91 MET A C 1
ATOM 729 O O . MET A 1 91 ? 4.322 6.568 -1.141 1.00 77.69 91 MET A O 1
ATOM 733 N N . LEU A 1 92 ? 2.186 5.956 -0.870 1.00 76.50 92 LEU A N 1
ATOM 734 C CA . LEU A 1 92 ? 1.921 5.766 -2.300 1.00 76.50 92 LEU A CA 1
ATOM 735 C C . LEU A 1 92 ? 2.141 7.057 -3.098 1.00 76.50 92 LEU A C 1
ATOM 737 O O . LEU A 1 92 ? 2.721 7.008 -4.183 1.00 76.50 92 LEU A O 1
ATOM 741 N N . SER A 1 93 ? 1.711 8.205 -2.564 1.00 75.88 93 SER A N 1
ATOM 742 C CA . SER A 1 93 ? 1.902 9.512 -3.204 1.00 75.88 93 SER A CA 1
ATOM 743 C C . SER A 1 93 ? 3.371 9.953 -3.249 1.00 75.88 93 SER A C 1
ATOM 745 O O . SER A 1 93 ? 3.795 10.578 -4.218 1.00 75.88 93 SER A O 1
ATOM 747 N N . GLU A 1 94 ? 4.164 9.614 -2.233 1.00 79.25 94 GLU A N 1
ATOM 748 C CA . GLU A 1 94 ? 5.604 9.889 -2.194 1.00 79.25 94 GLU A CA 1
ATOM 749 C C . GLU A 1 94 ? 6.362 8.989 -3.167 1.00 79.25 94 GLU A C 1
ATOM 751 O O . GLU A 1 94 ? 7.169 9.478 -3.955 1.00 79.25 94 GLU A O 1
ATOM 756 N N . VAL A 1 95 ? 6.0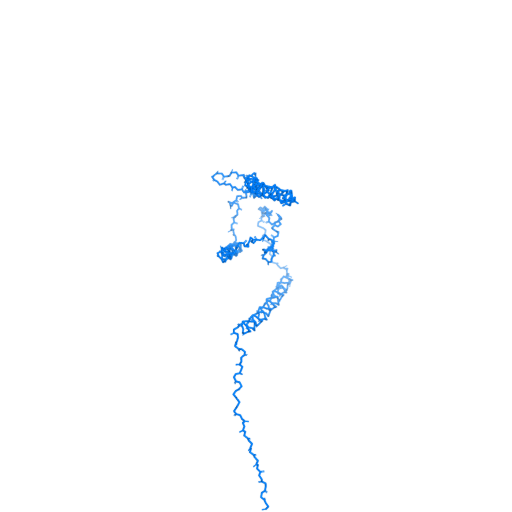36 7.696 -3.194 1.00 73.25 95 VAL A N 1
ATOM 757 C CA . VAL A 1 95 ? 6.604 6.738 -4.149 1.00 73.25 95 VAL A CA 1
ATOM 758 C C . VAL A 1 95 ? 6.302 7.158 -5.589 1.00 73.25 95 VAL A C 1
ATOM 760 O O . VAL A 1 95 ? 7.205 7.172 -6.420 1.00 73.25 95 VAL A O 1
ATOM 763 N N . THR A 1 96 ? 5.069 7.576 -5.897 1.00 72.31 96 THR A N 1
ATOM 764 C CA . THR A 1 96 ? 4.731 8.062 -7.250 1.00 72.31 96 THR A CA 1
ATOM 765 C C . THR A 1 96 ? 5.435 9.363 -7.611 1.00 72.31 96 THR A C 1
ATOM 767 O O . THR A 1 96 ? 5.843 9.516 -8.758 1.00 72.31 96 THR A O 1
ATOM 770 N N . LYS A 1 97 ? 5.622 10.291 -6.665 1.00 75.19 97 LYS A N 1
ATOM 771 C CA . LYS A 1 97 ? 6.406 11.513 -6.909 1.00 75.19 97 LYS A CA 1
ATOM 772 C C . LYS A 1 97 ? 7.879 11.204 -7.169 1.00 75.19 97 LYS A C 1
ATOM 774 O O . LYS A 1 97 ? 8.458 11.773 -8.088 1.00 75.19 97 LYS A O 1
ATOM 779 N N . ASN A 1 98 ? 8.462 10.285 -6.405 1.00 67.56 98 ASN A N 1
ATOM 780 C CA . ASN A 1 98 ? 9.870 9.913 -6.537 1.00 67.56 98 ASN A CA 1
ATOM 781 C C . ASN A 1 98 ? 10.135 9.090 -7.810 1.00 67.56 98 ASN A C 1
ATOM 783 O O . ASN A 1 98 ? 11.196 9.226 -8.418 1.00 67.56 98 ASN A O 1
ATOM 787 N N . ASN A 1 99 ? 9.155 8.297 -8.254 1.00 59.19 99 ASN A N 1
ATOM 788 C CA . ASN A 1 99 ? 9.237 7.493 -9.475 1.00 59.19 99 ASN A CA 1
ATOM 789 C C . ASN A 1 99 ? 8.744 8.214 -10.736 1.00 59.19 99 ASN A C 1
ATOM 791 O O . ASN A 1 99 ? 8.921 7.689 -11.825 1.00 59.19 99 ASN A O 1
ATOM 795 N N . ALA A 1 100 ? 8.205 9.435 -10.652 1.00 56.78 100 ALA A N 1
ATOM 796 C CA . ALA A 1 100 ? 7.807 10.205 -11.838 1.00 56.78 100 ALA A CA 1
ATOM 797 C C . ALA A 1 100 ? 8.973 10.491 -12.818 1.00 56.78 100 ALA A C 1
ATOM 799 O O . ALA A 1 100 ? 8.726 10.868 -13.959 1.00 56.78 100 ALA A O 1
ATOM 800 N N . ASN A 1 101 ? 10.226 10.270 -12.396 1.00 57.34 101 ASN A N 1
ATOM 801 C CA . ASN A 1 101 ? 11.434 10.444 -13.208 1.00 57.34 101 ASN A CA 1
ATOM 802 C C . ASN A 1 101 ? 12.012 9.130 -13.777 1.00 57.34 101 ASN A C 1
ATOM 804 O O . ASN A 1 101 ? 13.035 9.170 -14.459 1.00 57.34 101 ASN A O 1
ATOM 808 N N . LYS A 1 102 ? 11.404 7.969 -13.502 1.00 53.84 102 LYS A N 1
ATOM 809 C CA . LYS A 1 102 ? 11.814 6.668 -14.052 1.00 53.84 102 LYS A CA 1
ATOM 810 C C . LYS A 1 102 ? 10.566 5.939 -14.537 1.00 53.84 102 LYS A C 1
ATOM 812 O O . LYS A 1 102 ? 9.647 5.731 -13.758 1.00 53.84 102 LYS A O 1
ATOM 817 N N . GLU A 1 103 ? 10.516 5.554 -15.809 1.00 58.00 103 GLU A N 1
ATOM 818 C CA . GLU A 1 103 ? 9.380 4.842 -16.424 1.00 58.00 103 GLU A CA 1
ATOM 819 C C . GLU A 1 103 ? 9.190 3.396 -15.912 1.00 58.00 103 GLU A C 1
ATOM 821 O O . GLU A 1 103 ? 8.701 2.527 -16.632 1.00 58.00 103 GLU A O 1
ATOM 826 N N . ASP A 1 104 ? 9.540 3.122 -14.657 1.00 53.31 104 ASP A N 1
ATOM 827 C CA . ASP A 1 104 ? 9.323 1.829 -14.030 1.00 53.31 104 ASP A CA 1
ATOM 828 C C . ASP A 1 104 ? 7.883 1.788 -13.515 1.00 53.31 104 ASP A C 1
ATOM 830 O O . ASP A 1 104 ? 7.517 2.329 -12.467 1.00 53.31 104 ASP A O 1
ATOM 834 N N . ILE A 1 105 ? 7.030 1.177 -14.334 1.00 52.47 105 ILE A N 1
ATOM 835 C CA . ILE A 1 105 ? 5.650 0.832 -14.009 1.00 52.47 105 ILE A CA 1
ATOM 836 C C . ILE A 1 105 ? 5.701 -0.119 -12.809 1.00 52.47 105 ILE A C 1
ATOM 838 O O . ILE A 1 105 ? 5.891 -1.317 -12.987 1.00 52.47 105 ILE A O 1
ATOM 842 N N . LEU A 1 106 ? 5.532 0.415 -11.596 1.00 52.06 106 LEU A N 1
ATOM 843 C CA . LEU A 1 106 ? 5.327 -0.390 -10.390 1.00 52.06 106 LEU A CA 1
ATOM 844 C C . LEU A 1 106 ? 4.166 -1.351 -10.643 1.00 52.06 106 LEU A C 1
ATOM 846 O O . LEU A 1 106 ? 3.013 -0.931 -10.818 1.00 52.06 106 LEU A O 1
ATOM 850 N N . THR A 1 107 ? 4.485 -2.638 -10.713 1.00 50.44 107 THR A N 1
ATOM 851 C CA . THR A 1 107 ? 3.483 -3.683 -10.873 1.00 50.44 107 THR A CA 1
ATOM 852 C C . THR A 1 107 ? 2.836 -3.953 -9.517 1.00 50.44 107 THR A C 1
ATOM 854 O O . THR A 1 107 ? 3.409 -3.681 -8.466 1.00 50.44 107 THR A O 1
ATOM 857 N N . ILE A 1 108 ? 1.598 -4.454 -9.521 1.00 50.38 108 ILE A N 1
ATOM 858 C CA . ILE A 1 108 ? 0.867 -4.806 -8.288 1.00 50.38 108 ILE A CA 1
ATOM 859 C C . ILE A 1 108 ? 1.668 -5.818 -7.440 1.00 50.38 108 ILE A C 1
ATOM 861 O O . ILE A 1 108 ? 1.530 -5.825 -6.220 1.00 50.38 108 ILE A O 1
ATOM 865 N N . GLU A 1 109 ? 2.551 -6.589 -8.079 1.00 51.66 109 GLU A N 1
ATOM 866 C CA . GLU A 1 109 ? 3.454 -7.571 -7.471 1.00 51.66 109 GLU A CA 1
ATOM 867 C C . GLU A 1 109 ? 4.531 -6.911 -6.584 1.00 51.66 109 GLU A C 1
ATOM 869 O O . GLU A 1 109 ? 4.838 -7.417 -5.508 1.00 51.66 109 GLU A O 1
ATOM 874 N N . ASP A 1 110 ? 5.010 -5.706 -6.915 1.00 49.12 110 ASP A N 1
ATOM 875 C CA . ASP A 1 110 ? 5.985 -4.973 -6.082 1.00 49.12 110 ASP A CA 1
ATOM 876 C C . ASP A 1 110 ? 5.364 -4.430 -4.776 1.00 49.12 110 ASP A C 1
ATOM 878 O O . ASP A 1 110 ? 6.062 -4.051 -3.832 1.00 49.12 110 ASP A O 1
ATOM 882 N N . ILE A 1 111 ? 4.029 -4.412 -4.698 1.00 52.12 111 ILE A N 1
ATOM 883 C CA . ILE A 1 111 ? 3.254 -4.024 -3.510 1.00 52.12 111 ILE A CA 1
ATOM 884 C C . ILE A 1 111 ? 2.966 -5.252 -2.619 1.00 52.12 111 ILE A C 1
ATOM 886 O O . ILE A 1 111 ? 2.497 -5.095 -1.488 1.00 52.12 111 ILE A O 1
ATOM 890 N N . GLU A 1 112 ? 3.288 -6.479 -3.048 1.00 47.47 112 GLU A N 1
ATOM 891 C CA . GLU A 1 112 ? 3.024 -7.703 -2.270 1.00 47.47 112 GLU A CA 1
ATOM 892 C C . GLU A 1 112 ? 3.835 -7.779 -0.965 1.00 47.47 112 GLU A C 1
ATOM 894 O O . GLU A 1 112 ? 3.385 -8.393 0.004 1.00 47.47 112 GLU A O 1
ATOM 899 N N . GLY A 1 113 ? 4.945 -7.039 -0.854 1.00 45.78 113 GLY A N 1
ATOM 900 C CA . GLY A 1 113 ? 5.651 -6.838 0.420 1.00 45.78 113 GLY A CA 1
ATOM 901 C C . GLY A 1 113 ? 4.903 -5.951 1.430 1.00 45.78 113 GLY A C 1
ATOM 902 O O . GLY A 1 113 ? 5.184 -5.997 2.628 1.00 45.78 113 GLY A O 1
ATOM 903 N N . LEU A 1 114 ? 3.929 -5.157 0.972 1.00 46.91 114 LEU A N 1
ATOM 904 C CA . LEU A 1 114 ? 3.140 -4.220 1.785 1.00 46.91 114 LEU A CA 1
ATOM 905 C C . LEU A 1 114 ? 1.671 -4.643 1.952 1.00 46.91 114 LEU A C 1
ATOM 907 O O . LEU A 1 114 ? 0.963 -4.070 2.786 1.00 46.91 114 LEU A O 1
ATOM 911 N N . ALA A 1 115 ? 1.203 -5.658 1.219 1.00 49.84 115 ALA A N 1
ATOM 912 C CA . ALA A 1 115 ? -0.200 -6.058 1.208 1.00 49.84 115 ALA A CA 1
ATOM 913 C C . ALA A 1 115 ? -0.405 -7.581 1.263 1.00 49.84 115 ALA A C 1
ATOM 915 O O . ALA A 1 115 ? -0.912 -8.190 0.332 1.00 49.84 115 ALA A O 1
ATOM 916 N N . SER A 1 116 ? -0.159 -8.182 2.428 1.00 43.38 116 SER A N 1
ATOM 917 C CA . SER A 1 116 ? -0.949 -9.348 2.851 1.00 43.38 116 SER A CA 1
ATOM 918 C C . SER A 1 116 ? -1.204 -9.333 4.355 1.00 43.38 116 SER A C 1
ATOM 920 O O . SER A 1 116 ? -0.850 -10.222 5.122 1.00 43.38 116 SER A O 1
ATOM 922 N N . ARG A 1 117 ? -1.842 -8.253 4.806 1.00 50.00 117 ARG A N 1
ATOM 923 C CA . ARG A 1 117 ? -2.743 -8.316 5.963 1.00 50.00 117 ARG A CA 1
ATOM 924 C C . ARG A 1 117 ? -4.101 -7.796 5.527 1.00 50.00 117 ARG A C 1
ATOM 926 O O . ARG A 1 117 ? -4.659 -6.877 6.118 1.00 50.00 117 ARG A O 1
ATOM 933 N N . PHE A 1 118 ? -4.612 -8.379 4.445 1.00 43.91 118 PHE A N 1
ATOM 934 C CA . PHE A 1 118 ? -6.050 -8.453 4.254 1.00 43.91 118 PHE A CA 1
ATOM 935 C C . PHE A 1 118 ? -6.558 -9.224 5.473 1.00 43.91 118 PHE A C 1
ATOM 937 O O . PHE A 1 118 ? -6.404 -10.436 5.544 1.00 43.91 118 PHE A O 1
ATOM 944 N N . ILE A 1 119 ? -7.051 -8.521 6.492 1.00 44.12 119 ILE A N 1
ATOM 945 C CA . ILE A 1 119 ? -7.859 -9.174 7.515 1.00 44.12 119 ILE A CA 1
ATOM 946 C C . ILE A 1 119 ? -9.143 -9.507 6.763 1.00 44.12 119 ILE A C 1
ATOM 948 O O . ILE A 1 119 ? -9.842 -8.564 6.374 1.00 44.12 119 ILE A O 1
ATOM 952 N N . PRO A 1 120 ? -9.446 -10.783 6.464 1.00 41.16 120 PRO A N 1
ATOM 953 C CA . PRO A 1 120 ? -10.749 -11.108 5.929 1.00 41.16 120 PRO A CA 1
ATOM 954 C C . PRO A 1 120 ? -11.748 -10.629 6.977 1.00 41.16 120 PRO A C 1
ATOM 956 O O . PRO A 1 120 ? -11.817 -11.168 8.082 1.00 41.16 120 PRO A O 1
ATOM 959 N N . ILE A 1 121 ? -12.478 -9.562 6.655 1.00 45.38 121 ILE A N 1
ATOM 960 C CA . ILE A 1 121 ? -13.653 -9.170 7.419 1.00 45.38 121 ILE A CA 1
ATOM 961 C C . ILE A 1 121 ? -14.640 -10.290 7.128 1.00 45.38 121 ILE A C 1
ATOM 963 O O . ILE A 1 121 ? -15.331 -10.291 6.110 1.00 45.38 121 ILE A O 1
ATOM 967 N N . SER A 1 122 ? -14.590 -11.334 7.948 1.00 41.75 122 SER A N 1
ATOM 968 C CA . SER A 1 122 ? -15.497 -12.454 7.824 1.00 41.75 122 SER A CA 1
ATOM 969 C C . SER A 1 122 ? -16.914 -11.886 7.966 1.00 41.75 122 SER A C 1
ATOM 971 O O . SER A 1 122 ? -17.179 -11.133 8.905 1.00 41.75 122 SER A O 1
ATOM 973 N N . PRO A 1 123 ? -17.852 -12.210 7.060 1.00 51.19 123 PRO A N 1
ATOM 974 C CA . PRO A 1 123 ? -19.218 -11.684 7.125 1.00 51.19 123 PRO A CA 1
ATOM 975 C C . PRO A 1 123 ? -19.944 -12.043 8.437 1.00 51.19 123 PRO A C 1
ATOM 977 O O . PRO A 1 123 ? -20.952 -11.429 8.772 1.00 51.19 123 PRO A O 1
ATOM 980 N N . LYS A 1 124 ? -19.391 -12.973 9.232 1.00 53.41 124 LYS A N 1
ATOM 981 C CA . LYS A 1 124 ? -19.813 -13.277 10.608 1.00 53.41 124 LYS A CA 1
ATOM 982 C C . LYS A 1 124 ? -19.685 -12.102 11.585 1.00 53.41 124 LYS A C 1
ATOM 984 O O . LYS A 1 124 ? -20.434 -12.073 12.548 1.00 53.41 124 LYS A O 1
ATOM 989 N N . LEU A 1 125 ? -18.804 -11.129 11.338 1.00 53.22 125 LEU A N 1
ATOM 990 C CA . LEU A 1 125 ? -18.693 -9.907 12.154 1.00 53.22 125 LEU A CA 1
ATOM 991 C C . LEU A 1 125 ? -19.787 -8.866 11.855 1.00 53.22 125 LEU A C 1
ATOM 993 O O . LEU A 1 125 ? -19.890 -7.884 12.578 1.00 53.22 125 LEU A O 1
ATOM 997 N N . MET A 1 126 ? -20.593 -9.061 10.803 1.00 47.34 126 MET A N 1
ATOM 998 C CA . MET A 1 126 ? -21.680 -8.147 10.419 1.00 47.34 126 MET A CA 1
ATOM 999 C C . MET A 1 126 ? -23.079 -8.708 10.694 1.00 47.34 126 MET A C 1
ATOM 1001 O O . MET A 1 126 ? -24.068 -8.008 10.486 1.00 47.34 126 MET A O 1
ATOM 1005 N N . GLN A 1 127 ? -23.188 -9.946 11.184 1.00 50.06 127 GLN A N 1
ATOM 1006 C CA . GLN A 1 127 ? -24.431 -10.411 11.789 1.00 50.06 127 GLN A CA 1
ATOM 1007 C C . GLN A 1 127 ? -24.497 -9.817 13.189 1.00 50.06 127 GLN A C 1
ATOM 1009 O O . GLN A 1 127 ? -24.054 -10.429 14.156 1.00 50.06 127 GLN A O 1
ATOM 1014 N N . GLY A 1 128 ? -25.007 -8.586 13.265 1.00 45.38 128 GLY A N 1
ATOM 1015 C CA . GLY A 1 128 ? -25.442 -8.003 14.521 1.00 45.38 128 GLY A CA 1
ATOM 1016 C C . GLY A 1 128 ? -26.321 -9.021 15.230 1.00 45.38 128 GLY A C 1
ATOM 1017 O O . GLY A 1 128 ? -27.360 -9.431 14.709 1.00 45.38 128 GLY A O 1
ATOM 1018 N N . THR A 1 129 ? -25.864 -9.475 16.390 1.00 48.25 129 THR A N 1
ATOM 1019 C CA . THR A 1 129 ? -26.695 -10.163 17.362 1.00 48.25 129 THR A CA 1
ATOM 1020 C C . THR A 1 129 ? -27.873 -9.237 17.615 1.00 48.25 129 THR A C 1
ATOM 1022 O O . THR A 1 129 ? -27.720 -8.166 18.196 1.00 48.25 129 THR A O 1
ATOM 1025 N N . HIS A 1 130 ? -29.036 -9.608 17.089 1.00 49.91 130 HIS A N 1
ATOM 1026 C CA . HIS A 1 130 ? -30.292 -8.962 17.411 1.00 49.91 130 HIS A CA 1
ATOM 1027 C C . HIS A 1 130 ? -30.487 -9.170 18.913 1.00 49.91 130 HIS A C 1
ATOM 1029 O O . HIS A 1 130 ? -30.848 -10.264 19.349 1.00 49.91 130 HIS A O 1
ATOM 1035 N N . VAL A 1 131 ? -30.143 -8.161 19.714 1.00 47.59 131 VAL A N 1
ATOM 1036 C CA . VAL A 1 131 ? -30.437 -8.150 21.143 1.00 47.59 131 VAL A CA 1
ATOM 1037 C C . VAL A 1 131 ? -31.954 -8.047 21.228 1.00 47.59 131 VAL A C 1
ATOM 1039 O O . VAL A 1 131 ? -32.522 -6.974 21.069 1.00 47.59 131 VAL A O 1
ATOM 1042 N N . ALA A 1 132 ? -32.623 -9.193 21.345 1.00 46.00 132 ALA A N 1
ATOM 1043 C CA . ALA A 1 132 ? -34.004 -9.214 21.790 1.00 46.00 132 ALA A CA 1
ATOM 1044 C C . ALA A 1 132 ? -34.033 -8.618 23.200 1.00 46.00 132 ALA A C 1
ATOM 1046 O O . ALA A 1 132 ? -33.151 -8.931 24.000 1.00 46.00 132 ALA A O 1
ATOM 1047 N N . ASP A 1 133 ? -35.010 -7.761 23.482 1.00 43.91 133 ASP A N 1
ATOM 1048 C CA . ASP A 1 133 ? -35.235 -7.177 24.801 1.00 43.91 133 ASP A CA 1
ATOM 1049 C C . ASP A 1 133 ? -35.301 -8.289 25.863 1.00 43.91 133 ASP A C 1
ATOM 1051 O O . ASP A 1 133 ? -36.289 -9.018 25.968 1.00 43.91 133 ASP A O 1
ATOM 1055 N N . ILE A 1 134 ? -34.219 -8.462 26.628 1.00 45.06 134 ILE A N 1
ATOM 1056 C CA . ILE A 1 134 ? -34.174 -9.404 27.748 1.00 45.06 134 ILE A CA 1
ATOM 1057 C C . ILE A 1 134 ? -34.750 -8.671 28.965 1.00 45.06 134 ILE A C 1
ATOM 1059 O O . ILE A 1 134 ? -34.231 -7.612 29.329 1.00 45.06 134 ILE A O 1
ATOM 1063 N N . PRO A 1 135 ? -35.799 -9.200 29.620 1.00 45.03 135 PRO A N 1
ATOM 1064 C CA . PRO A 1 135 ? -36.317 -8.609 30.842 1.00 45.03 135 PRO A CA 1
ATOM 1065 C C . PRO A 1 135 ? -35.245 -8.638 31.936 1.00 45.03 135 PRO A C 1
ATOM 1067 O O . PRO A 1 135 ? -34.561 -9.641 32.140 1.00 45.03 135 PRO A O 1
ATOM 1070 N N . LEU A 1 136 ? -35.124 -7.509 32.633 1.00 45.66 136 LEU A N 1
ATOM 1071 C CA . LEU A 1 136 ? -34.239 -7.278 33.768 1.00 45.66 136 LEU A CA 1
ATOM 1072 C C . LEU A 1 136 ? -34.560 -8.269 34.900 1.00 45.66 136 LEU A C 1
ATOM 1074 O O . LEU A 1 136 ? -35.401 -8.002 35.754 1.00 45.66 136 LEU A O 1
ATOM 1078 N N . VAL A 1 137 ? -33.888 -9.418 34.905 1.00 42.22 137 VAL A N 1
ATOM 1079 C CA . VAL A 1 137 ? -33.826 -10.306 36.067 1.00 42.22 137 VAL A CA 1
ATOM 1080 C C . VAL A 1 137 ? -32.544 -9.961 36.811 1.00 42.22 137 VAL A C 1
ATOM 1082 O O . VAL A 1 137 ? -31.443 -10.313 36.391 1.00 42.22 137 VAL A O 1
ATOM 1085 N N . THR A 1 138 ? -32.688 -9.232 37.913 1.00 51.41 138 THR A N 1
ATOM 1086 C CA . THR A 1 138 ? -31.634 -9.061 38.912 1.00 51.41 138 THR A CA 1
ATOM 1087 C C . THR A 1 138 ? -31.377 -10.415 39.567 1.00 51.41 138 THR A C 1
ATOM 1089 O O . THR A 1 138 ? -32.134 -10.839 40.438 1.00 51.41 138 THR A O 1
ATOM 1092 N N . VAL A 1 139 ? -30.343 -11.119 39.104 1.00 45.84 139 VAL A N 1
ATOM 1093 C CA . VAL A 1 139 ? -29.789 -12.282 39.801 1.00 45.84 139 VAL A CA 1
ATOM 1094 C C . VAL A 1 139 ? -28.582 -11.809 40.590 1.00 45.84 139 VAL A C 1
ATOM 1096 O O . VAL A 1 139 ? -27.599 -11.322 40.027 1.00 45.84 139 VAL A O 1
ATOM 1099 N N . ASP A 1 140 ? -28.702 -11.942 41.903 1.00 43.25 140 ASP A N 1
ATOM 1100 C CA . ASP A 1 140 ? -27.642 -11.681 42.851 1.00 43.25 140 ASP A CA 1
ATOM 1101 C C . ASP A 1 140 ? -26.429 -12.596 42.635 1.00 43.25 140 ASP A C 1
ATOM 1103 O O . ASP A 1 140 ? -26.507 -13.739 42.189 1.00 43.25 140 ASP A O 1
ATOM 1107 N N . THR A 1 141 ? -25.297 -12.000 42.981 1.00 56.75 141 THR A N 1
ATOM 1108 C CA . THR A 1 141 ? -23.904 -12.454 42.993 1.00 56.75 141 THR A CA 1
ATOM 1109 C C . THR A 1 141 ? -23.587 -13.925 43.320 1.00 56.75 141 THR A C 1
ATOM 1111 O O . THR A 1 141 ? -24.302 -14.613 44.038 1.00 56.75 141 THR A O 1
ATOM 1114 N N . VAL A 1 142 ? -22.352 -14.282 42.925 1.00 51.06 142 VAL A N 1
ATOM 1115 C CA . VAL A 1 142 ? -21.438 -15.316 43.463 1.00 51.06 142 VAL A CA 1
ATOM 1116 C C . VAL A 1 142 ? -21.180 -16.489 42.510 1.00 51.06 142 VAL A C 1
ATOM 1118 O O . VAL A 1 142 ? -21.871 -17.499 42.491 1.00 51.06 142 VAL A O 1
ATOM 1121 N N . GLY A 1 143 ? -20.077 -16.374 41.764 1.00 43.91 143 GLY A N 1
ATOM 1122 C CA . GLY A 1 143 ? -19.482 -17.469 40.998 1.00 43.91 143 GLY A CA 1
ATOM 1123 C C . GLY A 1 143 ? -18.174 -17.029 40.347 1.00 43.91 143 GLY A C 1
ATOM 1124 O O . GLY A 1 143 ? -18.163 -16.553 39.218 1.00 43.91 143 GLY A O 1
ATOM 1125 N N . GLY A 1 144 ? -17.067 -17.109 41.088 1.00 52.28 144 GLY A N 1
ATOM 1126 C CA . GLY A 1 144 ? -15.755 -16.625 40.660 1.00 52.28 144 GLY A CA 1
ATOM 1127 C C . GLY A 1 144 ? -15.178 -17.370 39.452 1.00 52.28 144 GLY A C 1
ATOM 1128 O O . GLY A 1 144 ? -14.586 -18.435 39.606 1.00 52.28 144 GLY A O 1
ATOM 1129 N N . SER A 1 145 ? -15.236 -16.754 38.272 1.00 50.62 145 SER A N 1
ATOM 1130 C CA . SER A 1 145 ? -14.432 -17.154 37.110 1.00 50.62 145 SER A CA 1
ATOM 1131 C C . SER A 1 145 ? -13.018 -16.579 37.227 1.00 50.62 145 SER A C 1
ATOM 1133 O O . SER A 1 145 ? -12.695 -15.540 36.658 1.00 50.62 145 SER A O 1
ATOM 1135 N N . LYS A 1 146 ? -12.149 -17.269 37.975 1.00 59.12 146 LYS A N 1
ATOM 1136 C CA . LYS A 1 146 ? -10.707 -16.962 38.104 1.00 59.12 146 LYS A CA 1
ATOM 1137 C C . LYS A 1 146 ? -9.891 -17.186 36.812 1.00 59.12 146 LYS A C 1
ATOM 1139 O O . LYS A 1 146 ? -8.676 -17.045 36.842 1.00 59.12 146 LYS A O 1
ATOM 1144 N N . SER A 1 147 ? -10.517 -17.543 35.688 1.00 57.88 147 SER A N 1
ATOM 1145 C CA . SER A 1 147 ? -9.824 -17.947 34.454 1.00 57.88 147 SER A CA 1
ATOM 1146 C C . SER A 1 147 ? -9.633 -16.837 33.410 1.00 57.88 147 SER A C 1
ATOM 1148 O O . SER A 1 147 ? -8.831 -17.010 32.499 1.00 57.88 147 SER A O 1
ATOM 1150 N N . GLY A 1 148 ? -10.325 -15.695 33.516 1.00 59.81 148 GLY A N 1
ATOM 1151 C CA . GLY A 1 148 ? -10.257 -14.638 32.490 1.00 59.81 148 GLY A CA 1
ATOM 1152 C C . GLY A 1 148 ? -9.027 -13.723 32.583 1.00 59.81 148 GLY A C 1
ATOM 1153 O O . GLY A 1 148 ? -8.532 -13.218 31.573 1.00 59.81 148 GLY A O 1
ATOM 1154 N N . THR A 1 149 ? -8.502 -13.516 33.791 1.00 71.31 149 THR A N 1
ATOM 1155 C CA . THR A 1 149 ? -7.357 -12.622 34.027 1.00 71.31 149 THR A CA 1
ATOM 1156 C C . THR A 1 149 ? -6.031 -13.239 33.587 1.00 71.31 149 THR A C 1
ATOM 1158 O O . THR A 1 149 ? -5.161 -12.521 33.097 1.00 71.31 149 THR A O 1
ATOM 1161 N N . ASP A 1 150 ? -5.885 -14.561 33.700 1.00 80.88 150 ASP A N 1
ATOM 1162 C CA . ASP A 1 150 ? -4.639 -15.255 33.356 1.00 80.88 150 ASP A CA 1
ATOM 1163 C C . ASP A 1 150 ? -4.424 -15.362 31.837 1.00 80.88 150 ASP A C 1
ATOM 1165 O O . ASP A 1 150 ? -3.315 -15.139 31.348 1.00 80.88 150 ASP A O 1
ATOM 1169 N N . GLU A 1 151 ? -5.494 -15.575 31.061 1.00 84.44 151 GLU A N 1
ATOM 1170 C CA . GLU A 1 151 ? -5.395 -15.604 29.595 1.00 84.44 151 GLU A CA 1
ATOM 1171 C C . GLU A 1 151 ? -5.034 -14.225 29.030 1.00 84.44 151 GLU A C 1
ATOM 1173 O O . GLU A 1 151 ? -4.153 -14.107 28.179 1.00 84.44 151 GLU A O 1
ATOM 1178 N N . THR A 1 152 ? -5.637 -13.161 29.569 1.00 85.69 152 THR A N 1
ATOM 1179 C CA . THR A 1 152 ? -5.307 -11.781 29.177 1.00 85.69 152 THR A CA 1
ATOM 1180 C C . THR A 1 152 ? -3.841 -11.461 29.482 1.00 85.69 152 THR A C 1
ATOM 1182 O O . THR A 1 152 ? -3.133 -10.893 28.649 1.00 85.69 152 THR A O 1
ATOM 1185 N N . ALA A 1 153 ? -3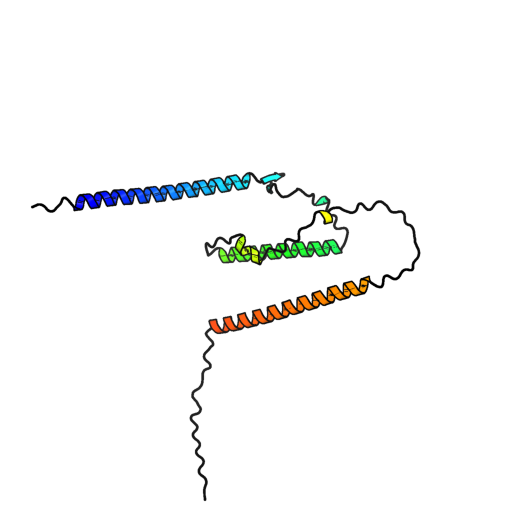.344 -11.884 30.649 1.00 89.50 153 ALA A N 1
ATOM 1186 C CA . ALA A 1 153 ? -1.942 -11.711 31.014 1.00 89.50 153 ALA A CA 1
ATOM 1187 C C . ALA A 1 153 ? -0.996 -12.509 30.098 1.00 89.50 153 ALA A C 1
ATOM 1189 O O . ALA A 1 153 ? 0.106 -12.046 29.800 1.00 89.50 153 ALA A O 1
ATOM 1190 N N . ARG A 1 154 ? -1.408 -13.693 29.627 1.00 93.06 154 ARG A N 1
ATOM 1191 C CA . ARG A 1 154 ? -0.631 -14.500 28.678 1.00 93.06 154 ARG A CA 1
ATOM 1192 C C . ARG A 1 154 ? -0.517 -13.822 27.315 1.00 93.06 154 ARG A C 1
ATOM 1194 O O . ARG A 1 154 ? 0.599 -13.682 26.820 1.00 93.06 154 ARG A O 1
ATOM 1201 N N . VAL A 1 155 ? -1.632 -13.334 26.772 1.00 91.81 155 VAL A N 1
ATOM 1202 C CA . VAL A 1 155 ? -1.658 -12.610 25.490 1.00 91.81 155 VAL A CA 1
ATOM 1203 C C . VAL A 1 155 ? -0.758 -11.374 25.542 1.00 91.81 155 VAL A C 1
ATOM 1205 O O . VAL A 1 155 ? 0.074 -11.187 24.657 1.00 91.81 155 VAL A O 1
ATOM 1208 N N . LEU A 1 156 ? -0.842 -10.580 26.615 1.00 94.25 156 LEU A N 1
ATOM 1209 C CA . LEU A 1 156 ? 0.010 -9.398 26.782 1.00 94.25 156 LEU A CA 1
ATOM 1210 C C . LEU A 1 156 ? 1.502 -9.754 26.860 1.00 94.25 156 LEU A C 1
ATOM 1212 O O . LEU A 1 156 ? 2.329 -9.055 26.278 1.00 94.25 156 LEU A O 1
ATOM 1216 N N . ARG A 1 157 ? 1.869 -10.849 27.540 1.00 96.50 157 ARG A N 1
ATOM 1217 C CA . ARG A 1 157 ? 3.268 -11.312 27.598 1.00 96.50 157 ARG A CA 1
ATOM 1218 C C . ARG A 1 157 ? 3.799 -11.725 26.227 1.00 96.50 157 ARG A C 1
ATOM 1220 O O . ARG A 1 157 ? 4.945 -11.413 25.905 1.00 96.50 157 ARG A O 1
ATOM 1227 N N . ASP A 1 158 ? 2.989 -12.416 25.433 1.00 93.75 158 ASP A N 1
ATOM 1228 C CA . ASP A 1 158 ? 3.389 -12.835 24.090 1.00 93.75 158 ASP A CA 1
ATOM 1229 C C . ASP A 1 158 ? 3.503 -11.639 23.136 1.00 93.75 158 ASP A C 1
ATOM 1231 O O . ASP A 1 158 ? 4.446 -11.579 22.344 1.00 93.75 158 ASP A O 1
ATOM 1235 N N . GLU A 1 159 ? 2.623 -10.644 23.260 1.00 93.69 159 GLU A N 1
ATOM 1236 C CA . GLU A 1 159 ? 2.711 -9.409 22.478 1.00 93.69 159 GLU A CA 1
ATOM 1237 C C . GLU A 1 159 ? 3.941 -8.571 22.855 1.00 93.69 159 GLU A C 1
ATOM 1239 O O . GLU A 1 159 ? 4.662 -8.116 21.968 1.00 93.69 159 GLU A O 1
ATOM 1244 N N . ILE A 1 160 ? 4.267 -8.456 24.149 1.00 95.88 160 ILE A N 1
ATOM 1245 C CA . ILE A 1 160 ? 5.510 -7.813 24.608 1.00 95.88 160 ILE A CA 1
ATOM 1246 C C . ILE A 1 160 ? 6.736 -8.523 24.020 1.00 95.88 160 ILE A C 1
ATOM 1248 O O . ILE A 1 160 ? 7.632 -7.863 23.492 1.00 95.88 160 ILE A O 1
ATOM 1252 N N . ARG A 1 161 ? 6.769 -9.862 24.048 1.00 96.06 161 ARG A N 1
ATOM 1253 C CA . ARG A 1 161 ? 7.871 -10.643 23.463 1.00 96.06 161 ARG A CA 1
ATOM 1254 C C . ARG A 1 161 ? 7.980 -10.423 21.953 1.00 96.06 161 ARG A C 1
ATOM 1256 O O . ARG A 1 161 ? 9.083 -10.319 21.421 1.00 96.06 161 ARG A O 1
ATOM 1263 N N . HIS A 1 162 ? 6.847 -10.354 21.257 1.00 94.81 162 HIS A N 1
ATOM 1264 C CA . HIS A 1 162 ? 6.828 -10.076 19.826 1.00 94.81 162 HIS A CA 1
ATOM 1265 C C . HIS A 1 162 ? 7.391 -8.683 19.512 1.00 94.81 162 HIS A C 1
ATOM 1267 O O . HIS A 1 162 ? 8.235 -8.556 18.624 1.00 94.81 162 HIS A O 1
ATOM 1273 N N . LEU A 1 163 ? 6.966 -7.657 20.256 1.00 93.94 163 LEU A N 1
ATOM 1274 C CA . LEU A 1 163 ? 7.450 -6.286 20.088 1.00 93.94 163 LEU A CA 1
ATOM 1275 C C . LEU A 1 163 ? 8.952 -6.167 20.358 1.00 93.94 163 LEU A C 1
ATOM 1277 O O . LEU A 1 163 ? 9.645 -5.505 19.589 1.00 93.94 163 LEU A O 1
ATOM 1281 N N . ASP A 1 164 ? 9.469 -6.852 21.378 1.00 96.06 164 ASP A N 1
ATOM 1282 C CA . ASP A 1 164 ? 10.906 -6.883 21.663 1.00 96.06 164 ASP A CA 1
ATOM 1283 C C . ASP A 1 164 ? 11.703 -7.480 20.487 1.00 96.06 164 ASP A C 1
ATOM 1285 O O . ASP A 1 164 ? 12.692 -6.904 20.031 1.00 96.06 164 ASP A O 1
ATOM 1289 N N . GLY A 1 165 ? 11.197 -8.562 19.883 1.00 94.50 165 GLY A N 1
ATOM 1290 C CA . GLY A 1 165 ? 11.777 -9.135 18.665 1.00 94.50 165 GLY A CA 1
ATOM 1291 C C . GLY A 1 165 ? 11.787 -8.162 17.477 1.00 94.50 165 GLY A C 1
ATOM 1292 O O . GLY A 1 165 ? 12.778 -8.081 16.747 1.00 94.50 165 GLY A O 1
ATOM 1293 N N . VAL A 1 166 ? 10.716 -7.382 17.296 1.00 91.25 166 VAL A N 1
ATOM 1294 C CA . VAL A 1 166 ? 10.638 -6.350 16.246 1.00 91.25 166 VAL A CA 1
ATOM 1295 C C . VAL A 1 166 ? 11.640 -5.218 16.500 1.00 91.25 166 VAL A C 1
ATOM 1297 O O . VAL A 1 166 ? 12.292 -4.759 15.558 1.00 91.25 166 VAL A O 1
ATOM 1300 N N . ILE A 1 167 ? 11.802 -4.788 17.755 1.00 94.00 167 ILE A N 1
ATOM 1301 C CA . ILE A 1 167 ? 12.766 -3.747 18.139 1.00 94.00 167 ILE A CA 1
ATOM 1302 C C . ILE A 1 167 ? 14.194 -4.215 17.853 1.00 94.00 167 ILE A C 1
ATOM 1304 O O . ILE A 1 167 ? 14.942 -3.499 17.184 1.00 94.00 167 ILE A O 1
ATOM 1308 N N . GLN A 1 168 ? 14.553 -5.430 18.275 1.00 94.62 168 GLN A N 1
ATOM 1309 C CA . GLN A 1 168 ? 15.877 -6.006 18.017 1.00 94.62 168 GLN A CA 1
ATOM 1310 C C . GLN A 1 168 ? 16.172 -6.093 16.517 1.00 94.62 168 GLN A C 1
ATOM 1312 O O . GLN A 1 168 ? 17.210 -5.609 16.062 1.00 94.62 168 GLN A O 1
ATOM 1317 N N . PHE A 1 169 ? 15.227 -6.611 15.726 1.00 93.25 169 PHE A N 1
ATOM 1318 C CA . PHE A 1 169 ? 15.365 -6.666 14.270 1.00 93.25 169 PHE A CA 1
ATOM 1319 C C . PHE A 1 169 ? 15.590 -5.275 13.657 1.00 93.25 169 PHE A C 1
ATOM 1321 O O . PHE A 1 169 ? 16.484 -5.094 12.826 1.00 93.25 169 PHE A O 1
ATOM 1328 N N . SER A 1 170 ? 14.819 -4.273 14.092 1.00 92.12 170 SER A N 1
ATOM 1329 C CA . SER A 1 170 ? 14.977 -2.893 13.624 1.00 92.12 170 SER A CA 1
ATOM 1330 C C . SER A 1 170 ? 16.351 -2.318 13.976 1.00 92.12 170 SER A C 1
ATOM 1332 O O . SER A 1 170 ? 16.938 -1.607 13.158 1.00 92.12 170 SER A O 1
ATOM 1334 N N . MET A 1 171 ? 16.876 -2.610 15.168 1.00 93.38 171 MET A N 1
ATOM 1335 C CA . MET A 1 171 ? 18.212 -2.172 15.582 1.00 93.38 171 MET A CA 1
ATOM 1336 C C . MET A 1 171 ? 19.308 -2.831 14.739 1.00 93.38 171 MET A C 1
ATOM 1338 O O . MET A 1 171 ? 20.219 -2.139 14.277 1.00 93.38 171 MET A O 1
ATOM 1342 N N . THR A 1 172 ? 19.198 -4.134 14.465 1.00 96.25 172 THR A N 1
ATOM 1343 C CA . THR A 1 172 ? 20.134 -4.848 13.582 1.00 96.25 172 THR A CA 1
ATOM 1344 C C . THR A 1 172 ? 20.116 -4.268 12.170 1.00 96.25 172 THR A C 1
ATOM 1346 O O . THR A 1 172 ? 21.169 -3.949 11.620 1.00 96.25 172 THR A O 1
ATOM 1349 N N . MET A 1 173 ? 18.929 -4.056 11.596 1.00 93.19 173 MET A N 1
ATOM 1350 C CA . MET A 1 173 ? 18.795 -3.469 10.261 1.00 93.19 173 MET A CA 1
ATOM 1351 C C . MET A 1 173 ? 19.369 -2.054 10.189 1.00 93.19 173 MET A C 1
ATOM 1353 O O . MET A 1 173 ? 20.049 -1.720 9.218 1.00 93.19 173 MET A O 1
ATOM 1357 N N . LYS A 1 174 ? 19.152 -1.235 11.224 1.00 96.38 174 LYS A N 1
ATOM 1358 C CA . LYS A 1 174 ? 19.756 0.097 11.322 1.00 96.38 174 LYS A CA 1
ATOM 1359 C C . LYS A 1 174 ? 21.286 0.018 11.291 1.00 96.38 174 LYS A C 1
ATOM 1361 O O . LYS A 1 174 ? 21.899 0.724 10.498 1.00 96.38 174 LYS A O 1
ATOM 1366 N N . SER A 1 175 ? 21.887 -0.867 12.086 1.00 93.56 175 SER A N 1
ATOM 1367 C CA . SER A 1 175 ? 23.346 -1.048 12.116 1.00 93.56 175 SER A CA 1
ATOM 1368 C C . SER A 1 175 ? 23.908 -1.475 10.752 1.00 93.56 175 SER A C 1
ATOM 1370 O O . SER A 1 175 ? 24.909 -0.923 10.296 1.00 93.56 175 SER A O 1
ATOM 1372 N N . VAL A 1 176 ? 23.230 -2.389 10.050 1.00 96.75 176 VAL A N 1
ATOM 1373 C CA . VAL A 1 176 ? 23.619 -2.813 8.693 1.00 96.75 176 VAL A CA 1
ATOM 1374 C C . VAL A 1 176 ? 23.566 -1.645 7.705 1.00 96.75 176 VAL A C 1
ATOM 1376 O O . VAL A 1 176 ? 24.476 -1.476 6.890 1.00 96.75 176 VAL A O 1
ATOM 1379 N N . LEU A 1 177 ? 22.517 -0.822 7.771 1.00 95.81 177 LEU A N 1
ATOM 1380 C CA . LEU A 1 177 ? 22.383 0.351 6.907 1.00 95.81 177 LEU A CA 1
ATOM 1381 C C . LEU A 1 177 ? 23.454 1.403 7.200 1.00 95.81 177 LEU A C 1
ATOM 1383 O O . LEU A 1 177 ? 24.036 1.934 6.258 1.00 95.81 177 LEU A O 1
ATOM 1387 N N . GLU A 1 178 ? 23.764 1.665 8.469 1.00 95.38 178 GLU A N 1
ATOM 1388 C CA . GLU A 1 178 ? 24.843 2.579 8.864 1.00 95.38 178 GLU A CA 1
ATOM 1389 C C . GLU A 1 178 ? 26.216 2.081 8.393 1.00 95.38 178 GLU A C 1
ATOM 1391 O O . GLU A 1 178 ? 27.005 2.863 7.860 1.00 95.38 178 GLU A O 1
ATOM 1396 N N . ALA A 1 179 ? 26.492 0.778 8.506 1.00 94.00 179 ALA A N 1
ATOM 1397 C CA . ALA A 1 179 ? 27.724 0.180 7.990 1.00 94.00 179 ALA A CA 1
ATOM 1398 C C . ALA A 1 179 ? 27.831 0.319 6.460 1.00 94.00 179 ALA A C 1
ATOM 1400 O O . ALA A 1 179 ? 28.895 0.641 5.918 1.00 94.00 179 ALA A O 1
ATOM 1401 N N . ARG A 1 180 ? 26.713 0.132 5.748 1.00 95.69 180 ARG A N 1
ATOM 1402 C CA . ARG A 1 180 ? 26.657 0.300 4.292 1.00 95.69 180 ARG A CA 1
ATOM 1403 C C . ARG A 1 180 ? 26.812 1.761 3.876 1.00 95.69 180 ARG A C 1
ATOM 1405 O O . ARG A 1 180 ? 27.523 2.032 2.914 1.00 95.69 180 ARG A O 1
ATOM 1412 N N . LEU A 1 181 ? 26.195 2.688 4.607 1.00 94.50 181 LEU A N 1
ATOM 1413 C CA . LEU A 1 181 ? 26.348 4.127 4.395 1.00 94.50 181 LEU A CA 1
ATOM 1414 C C . LEU A 1 181 ? 27.813 4.543 4.568 1.00 94.50 181 LEU A C 1
ATOM 1416 O O . LEU A 1 181 ? 28.359 5.204 3.691 1.00 94.50 181 LEU A O 1
ATOM 1420 N N . ARG A 1 182 ? 28.471 4.080 5.639 1.00 91.25 182 ARG A N 1
ATOM 1421 C CA . ARG A 1 182 ? 29.900 4.331 5.886 1.00 91.25 182 ARG A CA 1
ATOM 1422 C C . ARG A 1 182 ? 30.778 3.805 4.749 1.00 91.25 182 ARG A C 1
ATOM 1424 O O . ARG A 1 182 ? 31.674 4.503 4.293 1.00 91.25 182 ARG A O 1
ATOM 1431 N N . SER A 1 183 ? 30.467 2.612 4.240 1.00 91.19 183 SER A N 1
ATOM 1432 C CA . SER A 1 183 ? 31.177 2.024 3.094 1.00 91.19 183 SER A CA 1
ATOM 1433 C C . SER A 1 183 ? 30.998 2.836 1.805 1.00 91.19 183 SER A C 1
ATOM 1435 O O . SER A 1 183 ? 31.938 2.963 1.028 1.00 91.19 183 SER A O 1
ATOM 1437 N N . LEU A 1 184 ? 29.805 3.396 1.571 1.00 92.19 184 LEU A N 1
ATOM 1438 C CA . LEU A 1 184 ? 29.523 4.241 0.403 1.00 92.19 184 LEU A CA 1
ATOM 1439 C C . LEU A 1 184 ? 30.114 5.649 0.525 1.00 92.19 184 LEU A C 1
ATOM 1441 O O . LEU A 1 184 ? 30.429 6.257 -0.493 1.00 92.19 184 LEU A O 1
ATOM 1445 N N . SER A 1 185 ? 30.264 6.160 1.749 1.00 92.19 185 SER A N 1
ATOM 1446 C CA . SER A 1 185 ? 30.828 7.489 2.006 1.00 92.19 185 SER A CA 1
ATOM 1447 C C . SER A 1 185 ? 32.332 7.570 1.727 1.00 92.19 185 SER A C 1
ATOM 1449 O O . SER A 1 185 ? 32.891 8.661 1.752 1.00 92.19 185 SER A O 1
ATOM 1451 N N . GLY A 1 186 ? 33.003 6.441 1.470 1.00 85.56 186 GLY A N 1
ATOM 1452 C CA . GLY A 1 186 ? 34.437 6.420 1.176 1.00 85.56 186 GLY A CA 1
ATOM 1453 C C . GLY A 1 186 ? 35.329 6.830 2.355 1.00 85.56 186 GLY A C 1
ATOM 1454 O O . GLY A 1 186 ? 36.531 6.963 2.170 1.00 85.56 186 GLY A O 1
ATOM 1455 N N . GLU A 1 187 ? 34.782 6.983 3.567 1.00 73.75 187 GLU A N 1
ATOM 1456 C CA . GLU A 1 187 ? 35.519 7.343 4.792 1.00 73.75 187 GLU A CA 1
ATOM 1457 C C . GLU A 1 187 ? 36.275 6.144 5.399 1.00 73.75 187 GLU A C 1
ATOM 1459 O O . GLU A 1 187 ? 36.292 5.939 6.612 1.00 73.75 187 GLU A O 1
ATOM 1464 N N . ASN A 1 188 ? 36.882 5.312 4.553 1.00 61.75 188 ASN A N 1
ATOM 1465 C CA . ASN A 1 188 ? 37.776 4.236 4.970 1.00 61.75 188 ASN A CA 1
ATOM 1466 C C . ASN A 1 188 ? 39.194 4.540 4.485 1.00 61.75 188 ASN A C 1
ATOM 1468 O O . ASN A 1 188 ? 39.735 3.815 3.663 1.00 61.75 188 ASN A O 1
ATOM 1472 N N . GLU A 1 189 ? 39.791 5.596 5.018 1.00 59.84 189 GLU A N 1
ATOM 1473 C CA . GLU A 1 189 ? 41.242 5.687 5.155 1.00 59.84 189 GLU A CA 1
ATOM 1474 C C . GLU A 1 189 ? 41.481 6.187 6.584 1.00 59.84 189 GLU A C 1
ATOM 1476 O O . GLU A 1 189 ? 41.325 7.382 6.847 1.00 59.84 189 GLU A O 1
ATOM 1481 N N . PRO A 1 190 ? 41.772 5.306 7.562 1.00 63.97 190 PRO A N 1
ATOM 1482 C CA . PRO A 1 190 ? 42.514 5.771 8.716 1.00 63.97 190 PRO A CA 1
ATOM 1483 C C . PRO A 1 190 ? 43.832 6.303 8.157 1.00 63.97 190 PRO A C 1
ATOM 1485 O O . PRO A 1 190 ? 44.623 5.535 7.618 1.00 63.97 190 PRO A O 1
ATOM 1488 N N . GLU A 1 191 ? 44.026 7.615 8.234 1.00 63.56 191 GLU A N 1
ATOM 1489 C CA . GLU A 1 191 ? 45.312 8.269 8.032 1.00 63.56 191 GLU A CA 1
ATOM 1490 C C . GLU A 1 191 ? 46.286 7.635 9.035 1.00 63.56 191 GLU A C 1
ATOM 1492 O O . GLU A 1 191 ? 46.364 8.007 10.205 1.00 63.56 191 GLU A O 1
ATOM 1497 N N . VAL A 1 192 ? 46.934 6.548 8.614 1.00 67.75 192 VAL A N 1
ATOM 1498 C CA . VAL A 1 192 ? 48.034 5.937 9.344 1.00 67.75 192 VAL A CA 1
ATOM 1499 C C . VAL A 1 192 ? 49.179 6.911 9.167 1.00 67.75 192 VAL A C 1
ATOM 1501 O O . VAL A 1 192 ? 49.940 6.794 8.211 1.00 67.75 192 VAL A O 1
ATOM 1504 N N . ASP A 1 193 ? 49.266 7.895 10.058 1.00 65.62 193 ASP A N 1
ATOM 1505 C CA . ASP A 1 193 ? 50.439 8.748 10.182 1.00 65.62 193 ASP A CA 1
ATOM 1506 C C . ASP A 1 193 ? 51.676 7.841 10.312 1.00 65.62 193 ASP A C 1
ATOM 1508 O O . ASP A 1 193 ? 51.827 7.135 11.320 1.00 65.62 193 ASP A O 1
ATOM 1512 N N . PRO A 1 194 ? 52.589 7.813 9.323 1.00 66.25 194 PRO A N 1
ATOM 1513 C CA . PRO A 1 194 ? 53.817 7.044 9.416 1.00 66.25 194 PRO A CA 1
ATOM 1514 C C . PRO A 1 194 ? 54.816 7.826 10.277 1.00 66.25 194 PRO A C 1
ATOM 1516 O O . PRO A 1 194 ? 55.833 8.316 9.792 1.00 66.25 194 PRO A O 1
ATOM 1519 N N . ALA A 1 195 ? 54.523 7.984 11.567 1.00 65.62 195 ALA A N 1
ATOM 1520 C CA . ALA A 1 195 ? 55.321 8.799 12.478 1.00 65.62 195 ALA A CA 1
ATOM 1521 C C . ALA A 1 195 ? 55.717 8.051 13.758 1.00 65.62 195 ALA A C 1
ATOM 1523 O O . ALA A 1 195 ? 55.597 8.593 14.848 1.00 65.62 195 ALA A O 1
ATOM 1524 N N . VAL A 1 196 ? 56.243 6.823 13.655 1.00 60.66 196 VAL A N 1
ATOM 1525 C CA . VAL A 1 196 ? 57.063 6.235 14.737 1.00 60.66 196 VAL A CA 1
ATOM 1526 C C . VAL A 1 196 ? 58.243 5.454 14.149 1.00 60.66 196 VAL A C 1
ATOM 1528 O O . VAL A 1 196 ? 58.362 4.237 14.263 1.00 60.66 196 VAL A O 1
ATOM 1531 N N . GLY A 1 197 ? 59.154 6.185 13.508 1.00 58.69 197 GLY A N 1
ATOM 1532 C CA . GLY A 1 197 ? 60.559 5.797 13.418 1.00 58.69 197 GLY A CA 1
ATOM 1533 C C . GLY A 1 197 ? 61.281 6.273 14.678 1.00 58.69 197 GLY A C 1
ATOM 1534 O O . GLY A 1 197 ? 61.832 7.367 14.692 1.00 58.69 197 GLY A O 1
ATOM 1535 N N . GLY A 1 198 ? 61.239 5.480 15.750 1.00 61.62 198 GLY A N 1
ATOM 1536 C CA . GLY A 1 198 ? 61.886 5.780 17.032 1.00 61.62 198 GLY A CA 1
ATOM 1537 C C . GLY A 1 198 ? 62.773 4.627 17.485 1.00 61.62 198 GLY A C 1
ATOM 1538 O O . GLY A 1 198 ? 62.415 3.877 18.386 1.00 61.62 198 GLY A O 1
ATOM 1539 N N . ILE A 1 199 ? 63.922 4.466 16.831 1.00 56.53 199 ILE A N 1
ATOM 1540 C CA . ILE A 1 199 ? 64.950 3.482 17.184 1.00 56.53 199 ILE A CA 1
ATOM 1541 C C . ILE A 1 199 ? 65.739 4.045 18.375 1.00 56.53 199 ILE A C 1
ATOM 1543 O O . ILE A 1 199 ? 66.718 4.764 18.202 1.00 56.53 199 ILE A O 1
ATOM 1547 N N . GLY A 1 200 ? 65.284 3.766 19.595 1.00 57.84 200 GLY A N 1
ATOM 1548 C CA . GLY A 1 200 ? 66.006 4.081 20.829 1.00 57.84 200 GLY A CA 1
ATOM 1549 C C . GLY A 1 200 ? 66.798 2.874 21.320 1.00 57.84 200 GLY A C 1
ATOM 1550 O O . GLY A 1 200 ? 66.317 2.123 22.163 1.00 57.84 200 GLY A O 1
ATOM 1551 N N . ALA A 1 201 ? 68.001 2.670 20.781 1.00 56.19 201 ALA A N 1
ATOM 1552 C CA . ALA A 1 201 ? 68.963 1.701 21.296 1.00 56.19 201 ALA A CA 1
ATOM 1553 C C . ALA A 1 201 ? 69.581 2.230 22.605 1.00 56.19 201 ALA A C 1
ATOM 1555 O O . ALA A 1 201 ? 70.363 3.178 22.585 1.00 56.19 201 ALA A O 1
ATOM 1556 N N . ALA A 1 202 ? 69.233 1.623 23.740 1.00 59.31 202 ALA A N 1
ATOM 1557 C CA . ALA A 1 202 ? 69.896 1.868 25.017 1.00 59.31 202 ALA A CA 1
ATOM 1558 C C . ALA A 1 202 ? 71.050 0.867 25.196 1.00 59.31 202 ALA A C 1
ATOM 1560 O O . ALA A 1 202 ? 70.830 -0.338 25.313 1.00 59.31 202 ALA A O 1
ATOM 1561 N N . ALA A 1 203 ? 72.281 1.378 25.191 1.00 60.00 203 ALA A N 1
ATOM 1562 C CA . ALA A 1 203 ? 73.484 0.633 25.539 1.00 60.00 203 ALA A CA 1
ATOM 1563 C C . ALA A 1 203 ? 73.603 0.477 27.070 1.00 60.00 203 ALA A C 1
ATOM 1565 O O . ALA A 1 203 ? 73.349 1.445 27.790 1.00 60.00 203 ALA A O 1
ATOM 1566 N N . PRO A 1 204 ? 74.024 -0.688 27.591 1.00 70.94 204 PRO A N 1
ATOM 1567 C CA . PRO A 1 204 ? 74.397 -0.824 28.992 1.00 70.94 204 PRO A CA 1
ATOM 1568 C C . PRO A 1 204 ? 75.867 -0.425 29.197 1.00 70.94 204 PRO A C 1
ATOM 1570 O O . PRO A 1 204 ? 76.768 -0.989 28.576 1.00 70.94 204 PRO A O 1
ATOM 1573 N N . HIS A 1 205 ? 76.098 0.550 30.077 1.00 61.62 205 HIS A N 1
ATOM 1574 C CA . HIS A 1 205 ? 77.422 0.864 30.608 1.00 61.62 205 HIS A CA 1
ATOM 1575 C C . HIS A 1 205 ? 77.843 -0.179 31.656 1.00 61.62 205 HIS A C 1
ATOM 1577 O O . HIS A 1 205 ? 77.035 -0.599 32.486 1.00 61.62 205 HIS A O 1
ATOM 1583 N N . THR A 1 206 ? 79.112 -0.575 31.556 1.00 71.88 206 THR A N 1
ATOM 1584 C CA . THR A 1 206 ? 79.929 -1.352 32.504 1.00 71.88 206 THR A CA 1
ATOM 1585 C C . THR A 1 206 ? 80.133 -0.656 33.837 1.00 71.88 206 THR A C 1
ATOM 1587 O O . THR A 1 206 ? 80.323 0.583 33.795 1.00 71.88 206 THR A O 1
#

Foldseek 3Di:
DDPDPPPVVVVVVVVVVVVVVVVVVVVVVVVVVVVVVVVVVVVQVQWDDDDPDTHGVPDPPDPPVPPDPPDPVVVVVVVVVVVVVVVVVVVVVVVCVVCVVPPPPPDVVVCVVVDDPPVPPPCVVVPPPPPDDDPDDPDDDDDDPPPPVVVVVVVVVVVVVVVVVVVVVVVVVVVVVVVVVCVVVPPPDPPPPPPPPDPDDDDDDD

Radius of gyration: 36.58 Å; chains: 1; bounding box: 116×30×114 Å

Organism: Lithospermum erythrorhizon (NCBI:txid34254)

Secondary structure (DSSP, 8-state):
----HHHHHHHHHHHHHHHHHHHHHHHHHHHHHHHHHHHHHHHHHTEEEETTEEEETTS----GGG----SHHHHHHHHHHHHHHHHHHHHHHHHHHHHTTS-----GGGGTTT--------GGGSS------------------TTHHHHHHHHHHHHHHHHHHHHHHHHHHHHHHHHHHHHHTT----------------PPP-

pLDDT: mean 70.39, std 16.33, range [41.16, 96.75]

Sequence (206 aa):
MLMTNGCLNMSHRMTIMMKRLNDEEDRAVVITKRKKAMSKLKLNENRVKVGNKRVPKNVAAVSIANMSFNSEEEQVKWRFVVNRRVAAEKMLSEVTKNNANKEDILTIEDIEGLASRFIPISPKLMQGTHVADIPLVTVDTVGGSKSGTDETARVLRDEIRHLDGVIQFSMTMKSVLEARLRSLSGENEPEVDPAVGGIGAAAPHT